Protein AF-A0A822CF73-F1 (afdb_monomer)

Solvent-accessible surface area (backbone atoms only — not comparable to full-atom values): 18623 Å² total; per-residue (Å²): 136,88,88,87,83,83,81,80,48,98,90,43,90,83,62,73,79,89,65,87,84,86,81,85,84,81,76,94,75,85,82,79,65,64,69,58,53,54,51,48,51,51,53,52,49,53,49,51,48,53,51,52,61,73,63,59,74,59,55,65,68,58,54,52,50,51,54,50,50,52,51,49,52,52,50,54,53,52,53,67,70,40,92,85,64,50,72,73,58,44,52,52,51,32,50,51,38,32,51,50,44,57,50,49,59,66,70,63,41,82,88,49,47,78,64,37,53,92,48,41,69,61,52,50,50,49,51,50,53,30,30,63,63,18,36,53,68,40,49,66,37,40,60,53,51,55,54,45,39,73,76,42,66,90,49,38,80,75,48,53,82,45,53,45,57,73,55,42,84,52,69,66,56,46,46,51,50,53,45,51,56,48,60,44,65,81,40,76,87,46,51,89,49,48,55,64,58,59,69,52,56,53,55,52,66,55,65,69,38,72,92,39,59,92,46,50,66,61,42,52,52,46,51,49,54,36,54,50,48,53,51,54,52,48,57,51,58,78,65,55,85,68,64,96,88,66,80,59,64,67,58,56,50,52,51,52,55,43,50,52,51,53,50,52,48,50,54,48,54,61,78,51,98,61,64,67,68,61,50,50,50,50,51,52,52,52,52,52,51,54,52,46,53,53,52,46,52,54,52,36,68,74,61,84,51,74,91,68,77,85,85,125

Foldseek 3Di:
DDDDDDDDDPPDRPDDDPDDDDDDDDDPDDDDDPVVVVVVVVVVVVVVVVVVLVPLDQDPVVVVVLVVLVVVLVVLLVQLVDPPDDPVRNLVSLVVLQVVLVVLV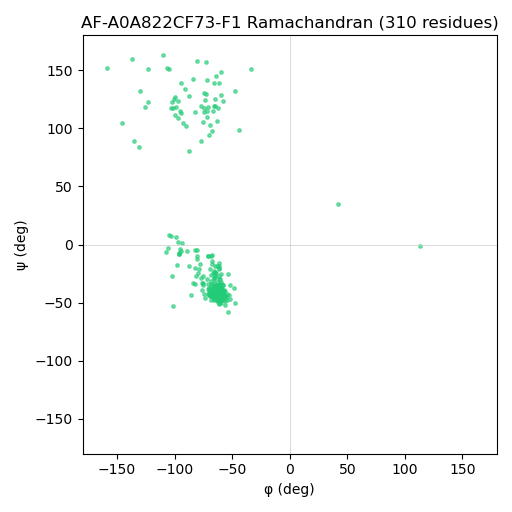VVDDPVCCSSCVVVVVSSLVSLCSSLVPRQLPDLCNLVVLLVCCVVPVVCVVSSLVNNALVSHPDLVVSLVSLLSLLVCLVPPSCLVPSLSNLLRDPLLVSVVDPVCVVCLVVSLVSLVSSVVSLVVVLVVLVPDPDDPPDDSQVVLVSSVSVVVSSLVSLVSVLVDDDDPVSNVVSVVVNVVVVVQVVVQVVVCVVPVDDRDHRDD

Sequence (312 aa):
QSIQASCQNVLNPVHQCTRPAYIVVRYKSKQQCQNSNQRLEVVLNEHKQLLTDACRSCDIDICRSIDLLMQIVQYLTRQLSSTFLNENQALKIIEIGTQLFYSLLLVYNDKYNEYMQPLSEQLNSLYDTLGEIFVKSDPRQPQIILEYIVFNRANISRLIPYFNPNSLIASEKFIDIYKKLSKMFTFVEYKPYLLQMFRKFNVNQWFENPSNSNRRVTFIDALFNHFRSLIENYALAAKRNNPPGYDELPLIEQTNQLYDVSIGHMIQILNYSYPSQIGFLFRYIIESIQIMRKKQKIIQQQQHKTILPLEF

Mean predicted aligned error: 12.92 Å

Secondary structure (DSSP, 8-state):
-PPP-----TT-TTPPP-S--------S-PPP-HHHHHHHHHHHHHHHHHHHHHT-PPPHHHHHHHHHHHHHHHHHHHHHT-TT--HHHHHHHHHHHHHHHHHHHHH--HHHHHHHGGGHHHHHHHHHHHIIIIITT-TTHHHHHHHHHHH-GGGHHHHGGG--GGG-S-HHHHHHHHHHHHHHTTSGGGHHHHHHHHTT--HHHHHH-GGGGGGHHHHHHHHHHHHHHHHHHHHHHHT--PPTT---HHHHHHHHHHHHHHHHHHHHHHTS---HHHHHHHHHHHHHHHHHHHHHHHHHHHHT-S------

Structure (mmCIF, N/CA/C/O backbone):
data_AF-A0A822CF73-F1
#
_entry.id   AF-A0A822CF73-F1
#
loop_
_atom_site.group_PDB
_atom_site.id
_atom_site.type_symbol
_atom_site.label_atom_id
_atom_site.label_alt_id
_atom_site.label_comp_id
_atom_site.label_asym_id
_atom_site.label_entity_id
_atom_site.label_seq_id
_atom_site.pdbx_PDB_ins_code
_atom_site.Cartn_x
_atom_site.Cartn_y
_atom_site.Cartn_z
_atom_site.occupancy
_atom_site.B_iso_or_equiv
_atom_site.auth_seq_id
_atom_site.auth_comp_id
_atom_site.auth_asym_id
_atom_site.auth_atom_id
_atom_site.pdbx_PDB_model_num
ATOM 1 N N . GLN A 1 1 ? 52.335 -33.272 10.676 1.00 54.19 1 GLN A N 1
ATOM 2 C CA . GLN A 1 1 ? 53.166 -34.397 11.153 1.00 54.19 1 GLN A CA 1
ATOM 3 C C . GLN A 1 1 ? 54.614 -33.943 11.102 1.00 54.19 1 GLN A C 1
ATOM 5 O O . GLN A 1 1 ? 55.064 -33.561 10.031 1.00 54.19 1 GLN A O 1
ATOM 10 N N . SER A 1 2 ? 55.302 -33.886 12.240 1.00 54.72 2 SER A N 1
ATOM 11 C CA . SER A 1 2 ? 56.740 -33.607 12.303 1.00 54.72 2 SER A CA 1
ATOM 12 C C . SER A 1 2 ? 57.506 -34.930 12.248 1.00 54.72 2 SER A C 1
ATOM 14 O O . SER A 1 2 ? 57.136 -35.884 12.929 1.00 54.72 2 SER A O 1
ATOM 16 N N . ILE A 1 3 ? 58.546 -35.010 11.417 1.00 62.03 3 ILE A N 1
ATOM 17 C CA . ILE A 1 3 ? 59.443 -36.171 11.356 1.00 62.03 3 ILE A CA 1
ATOM 18 C C . ILE A 1 3 ? 60.723 -35.778 12.090 1.00 62.03 3 ILE A C 1
ATOM 20 O O . ILE A 1 3 ? 61.402 -34.838 11.682 1.00 62.03 3 ILE A O 1
ATOM 24 N N . GLN A 1 4 ? 61.034 -36.478 13.180 1.00 68.56 4 GLN A N 1
ATOM 25 C CA . GLN A 1 4 ? 62.302 -36.339 13.895 1.00 68.56 4 GLN A CA 1
ATOM 26 C C . GLN A 1 4 ? 63.218 -37.499 13.500 1.00 68.56 4 GLN A C 1
ATOM 28 O O . GLN A 1 4 ? 62.831 -38.659 13.618 1.00 68.56 4 GLN A O 1
ATOM 33 N N . ALA A 1 5 ? 64.421 -37.187 13.021 1.00 69.00 5 ALA A N 1
ATOM 34 C CA . ALA A 1 5 ? 65.451 -38.167 12.691 1.00 69.00 5 ALA A CA 1
ATOM 35 C C . ALA A 1 5 ? 66.723 -37.839 13.484 1.00 69.00 5 ALA A C 1
ATOM 37 O O . ALA A 1 5 ? 67.233 -36.722 13.398 1.00 69.00 5 ALA A O 1
ATOM 38 N N . SER A 1 6 ? 67.214 -38.794 14.275 1.00 70.69 6 SER A N 1
ATOM 39 C CA . SER A 1 6 ? 68.432 -38.651 15.076 1.00 70.69 6 SER A CA 1
ATOM 40 C C . SER A 1 6 ? 69.650 -39.199 14.326 1.00 70.69 6 SER A C 1
ATOM 42 O O . SER A 1 6 ? 69.590 -40.239 13.675 1.00 70.69 6 SER A O 1
ATOM 44 N N . CYS A 1 7 ? 70.776 -38.487 14.408 1.00 74.06 7 CYS A N 1
ATOM 45 C CA . CYS A 1 7 ? 72.054 -38.952 13.871 1.00 74.06 7 CYS A CA 1
ATOM 46 C C . CYS A 1 7 ? 72.617 -40.041 14.797 1.00 74.06 7 CYS A C 1
ATOM 48 O O . CYS A 1 7 ? 72.885 -39.762 15.963 1.00 74.06 7 CYS A O 1
ATOM 50 N N . GLN A 1 8 ? 72.786 -41.269 14.301 1.00 71.31 8 GLN A N 1
ATOM 51 C CA . GLN A 1 8 ? 73.372 -42.378 15.063 1.00 71.31 8 GLN A CA 1
ATOM 52 C C . GLN A 1 8 ? 74.478 -43.053 14.247 1.00 71.31 8 GLN A C 1
ATOM 54 O O . GLN A 1 8 ? 74.282 -43.371 13.075 1.00 71.31 8 GLN A O 1
ATOM 59 N N . ASN A 1 9 ? 75.638 -43.281 14.869 1.00 70.88 9 ASN A N 1
ATOM 60 C CA . ASN A 1 9 ? 76.737 -44.056 14.297 1.00 70.88 9 ASN A CA 1
ATOM 61 C C . ASN A 1 9 ? 77.125 -45.165 15.282 1.00 70.88 9 ASN A C 1
ATOM 63 O O . ASN A 1 9 ? 77.527 -44.889 16.409 1.00 70.88 9 ASN A O 1
ATOM 67 N N . VAL A 1 10 ? 76.993 -46.419 14.849 1.00 66.62 10 VAL A N 1
ATOM 68 C CA . VAL A 1 10 ? 77.158 -47.609 15.700 1.00 66.62 10 VAL A CA 1
ATOM 69 C C . VAL A 1 10 ? 78.606 -47.790 16.179 1.00 66.62 10 VAL A C 1
ATOM 71 O O . VAL A 1 10 ? 78.834 -48.394 17.220 1.00 66.62 10 VAL A O 1
ATOM 74 N N . LEU A 1 11 ? 79.588 -47.244 15.455 1.00 65.25 11 LEU A N 1
ATOM 75 C CA . LEU A 1 11 ? 81.013 -47.433 15.752 1.00 65.25 11 LEU A CA 1
ATOM 76 C C . LEU A 1 11 ? 81.636 -46.280 16.551 1.00 65.25 11 LEU A C 1
ATOM 78 O O . LEU A 1 11 ? 82.704 -46.455 17.131 1.00 65.25 11 LEU A O 1
ATOM 82 N N . ASN A 1 12 ? 81.000 -45.106 16.590 1.00 66.06 12 ASN A N 1
ATOM 83 C CA . ASN A 1 12 ? 81.502 -43.967 17.355 1.00 66.06 12 ASN A CA 1
ATOM 84 C C . ASN A 1 12 ? 80.338 -43.139 17.934 1.00 66.06 12 ASN A C 1
ATOM 86 O O . ASN A 1 12 ? 79.708 -42.374 17.196 1.00 66.06 12 ASN A O 1
ATOM 90 N N . PRO A 1 13 ? 80.059 -43.255 19.246 1.00 66.12 13 PRO A N 1
ATOM 91 C CA . PRO A 1 13 ? 78.891 -42.641 19.874 1.00 66.12 13 PRO A CA 1
ATOM 92 C C . PRO A 1 13 ? 78.969 -41.109 19.990 1.00 66.12 13 PRO A C 1
ATOM 94 O O . PRO A 1 13 ? 77.963 -40.481 20.304 1.00 66.12 13 PRO A O 1
ATOM 97 N N . VAL A 1 14 ? 80.124 -40.489 19.711 1.00 70.44 14 VAL A N 1
ATOM 98 C CA . VAL A 1 14 ? 80.310 -39.021 19.752 1.00 70.44 14 VAL A CA 1
ATOM 99 C C . VAL A 1 14 ? 80.212 -38.391 18.351 1.00 70.44 14 VAL A C 1
ATOM 101 O O . VAL A 1 14 ? 80.458 -37.202 18.163 1.00 70.44 14 VAL A O 1
ATOM 104 N N . HIS A 1 15 ? 79.856 -39.176 17.331 1.00 76.31 15 HIS A N 1
ATOM 105 C CA . HIS A 1 15 ? 79.787 -38.687 15.959 1.00 76.31 15 HIS A CA 1
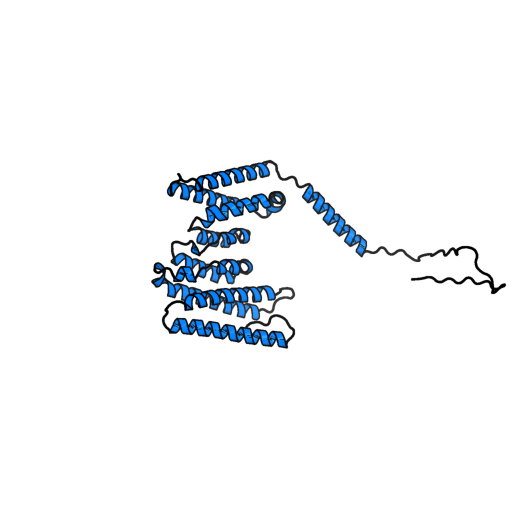ATOM 106 C C . HIS A 1 15 ? 78.689 -37.626 15.779 1.00 76.31 15 HIS A C 1
ATOM 108 O O . HIS A 1 15 ? 77.497 -37.907 15.909 1.00 76.31 15 HIS A O 1
ATOM 114 N N . GLN A 1 16 ? 79.088 -36.421 15.373 1.00 75.00 16 GLN A N 1
ATOM 115 C CA . GLN A 1 16 ? 78.176 -35.353 14.971 1.00 75.00 16 GLN A CA 1
ATOM 116 C C . GLN A 1 16 ? 78.028 -35.342 13.445 1.00 75.00 16 GLN A C 1
ATOM 118 O O . GLN A 1 16 ? 79.011 -35.243 12.713 1.00 75.00 16 GLN A O 1
ATOM 123 N N . CYS A 1 17 ? 76.795 -35.453 12.947 1.00 76.88 17 CYS A N 1
ATOM 124 C CA . CYS A 1 17 ? 76.516 -35.349 11.515 1.00 76.88 17 CYS A CA 1
ATOM 125 C C . CYS A 1 17 ? 76.845 -33.933 11.012 1.00 76.88 17 CYS A C 1
ATOM 127 O O . CYS A 1 17 ? 76.236 -32.961 11.445 1.00 76.88 17 CYS A O 1
ATOM 129 N N . THR A 1 18 ? 77.784 -33.817 10.074 1.00 76.06 18 THR A N 1
ATOM 130 C CA . THR A 1 18 ? 78.279 -32.528 9.550 1.00 76.06 18 THR A CA 1
ATOM 131 C C . THR A 1 18 ? 77.570 -32.053 8.279 1.00 76.06 18 THR A C 1
ATOM 133 O O . THR A 1 18 ? 77.817 -30.943 7.814 1.00 76.06 18 THR A O 1
ATOM 136 N N . ARG A 1 19 ? 76.682 -32.869 7.696 1.00 74.44 19 ARG A N 1
ATOM 137 C CA . ARG A 1 19 ? 75.915 -32.545 6.482 1.00 74.44 19 ARG A CA 1
ATOM 138 C C . ARG A 1 19 ? 74.407 -32.663 6.732 1.00 74.44 19 ARG A C 1
ATOM 140 O O . ARG A 1 19 ? 74.006 -33.482 7.560 1.00 74.44 19 ARG A O 1
ATOM 147 N N . PRO A 1 20 ? 73.570 -31.886 6.020 1.00 70.25 20 PRO A N 1
ATOM 148 C CA . PRO A 1 20 ? 72.120 -31.984 6.140 1.00 70.25 20 PRO A CA 1
ATOM 149 C C . PRO A 1 20 ? 71.625 -33.376 5.729 1.00 70.25 20 PRO A C 1
ATOM 151 O O . PRO A 1 20 ? 72.106 -33.963 4.758 1.00 70.25 20 PRO A O 1
ATOM 154 N N . ALA A 1 21 ? 70.658 -33.903 6.480 1.00 74.25 21 ALA A N 1
ATOM 155 C CA . ALA A 1 21 ? 70.040 -35.186 6.181 1.00 74.25 21 ALA A CA 1
ATOM 156 C C . ALA A 1 21 ? 69.084 -35.056 4.986 1.00 74.25 21 ALA A C 1
ATOM 158 O O . ALA A 1 21 ? 68.207 -34.193 4.971 1.00 74.25 21 ALA A O 1
ATOM 159 N N . TYR A 1 22 ? 69.221 -35.948 4.005 1.00 74.00 22 TYR A N 1
ATOM 160 C CA . TYR A 1 22 ? 68.287 -36.050 2.886 1.00 74.00 22 TYR A CA 1
ATOM 161 C C . TYR A 1 22 ? 67.216 -37.088 3.217 1.00 74.00 22 TYR A C 1
ATOM 163 O O . TYR A 1 22 ? 67.468 -38.291 3.177 1.00 74.00 22 TYR A O 1
ATOM 171 N N . ILE A 1 23 ? 66.012 -36.623 3.553 1.00 75.12 23 ILE A N 1
ATOM 172 C CA . ILE A 1 23 ? 64.857 -37.489 3.811 1.00 75.12 23 ILE A CA 1
ATOM 173 C C . ILE A 1 23 ? 63.985 -37.506 2.556 1.00 75.12 23 ILE A C 1
ATOM 175 O O . ILE A 1 23 ? 63.360 -36.507 2.207 1.00 75.12 23 ILE A O 1
ATOM 179 N N . VAL A 1 24 ? 63.924 -38.650 1.873 1.00 74.06 24 VAL A N 1
ATOM 180 C CA . VAL A 1 24 ? 63.052 -38.828 0.703 1.00 74.06 24 VAL A CA 1
ATOM 181 C C . VAL A 1 24 ? 61.695 -39.340 1.171 1.00 74.06 24 VAL A C 1
ATOM 183 O O . VAL A 1 24 ? 61.527 -40.522 1.469 1.00 74.06 24 VAL A O 1
ATOM 186 N N . VAL A 1 25 ? 60.707 -38.450 1.229 1.00 71.94 25 VAL A N 1
ATOM 187 C CA . VAL A 1 25 ? 59.329 -38.8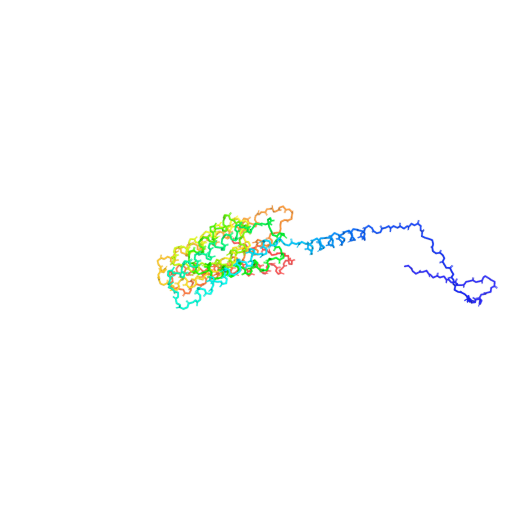16 1.573 1.00 71.94 25 VAL A CA 1
ATOM 188 C C . VAL A 1 25 ? 58.628 -39.361 0.327 1.00 71.94 25 VAL A C 1
ATOM 190 O O . VAL A 1 25 ? 58.393 -38.633 -0.634 1.00 71.94 25 VAL A O 1
ATOM 193 N N . ARG A 1 26 ? 58.274 -40.651 0.341 1.00 73.50 26 ARG A N 1
ATOM 194 C CA . ARG A 1 26 ? 57.439 -41.282 -0.693 1.00 73.50 26 ARG A CA 1
ATOM 195 C C . ARG A 1 26 ? 56.000 -41.354 -0.191 1.00 73.50 26 ARG A C 1
ATOM 197 O O . ARG A 1 26 ? 55.732 -42.001 0.819 1.00 73.50 26 ARG A O 1
ATOM 204 N N . TYR A 1 27 ? 55.075 -40.691 -0.875 1.00 69.00 27 TYR A N 1
ATOM 205 C CA . TYR A 1 27 ? 53.649 -40.779 -0.559 1.00 69.00 27 TYR A CA 1
ATOM 206 C C . TYR A 1 27 ? 53.030 -42.012 -1.235 1.00 69.00 27 TYR A C 1
ATOM 208 O O . TYR A 1 27 ? 53.400 -42.358 -2.354 1.00 69.00 27 TYR A O 1
ATOM 216 N N . LYS A 1 28 ? 52.093 -42.689 -0.555 1.00 70.19 28 LYS A N 1
ATOM 217 C CA . LYS A 1 28 ? 51.406 -43.881 -1.095 1.00 70.19 28 LYS A CA 1
ATOM 218 C C . LYS A 1 28 ? 50.344 -43.536 -2.142 1.00 70.19 28 LYS A C 1
ATOM 220 O O . LYS A 1 28 ? 50.156 -44.294 -3.085 1.00 70.19 28 LYS A O 1
ATOM 225 N N . SER A 1 29 ? 49.653 -42.412 -1.985 1.00 65.75 29 SER A N 1
ATOM 226 C CA . SER A 1 29 ? 48.675 -41.913 -2.951 1.00 65.75 29 SER A CA 1
ATOM 227 C C . SER A 1 29 ? 48.460 -40.413 -2.754 1.00 65.75 29 SER A C 1
ATOM 229 O O . SER A 1 29 ? 48.653 -39.875 -1.664 1.00 65.75 29 SER A O 1
ATOM 231 N N . LYS A 1 30 ? 48.089 -39.728 -3.836 1.00 65.94 30 LYS A N 1
ATOM 232 C CA . LYS A 1 30 ? 47.635 -38.338 -3.822 1.00 65.94 30 LYS A CA 1
ATOM 233 C C . LYS A 1 30 ? 46.116 -38.376 -3.933 1.00 65.94 30 LYS A C 1
ATOM 235 O O . LYS A 1 30 ? 45.603 -38.865 -4.933 1.00 65.94 30 LYS A O 1
ATOM 240 N N . GLN A 1 31 ? 45.403 -37.884 -2.926 1.00 63.25 31 GLN A N 1
ATOM 241 C CA . GLN A 1 31 ? 43.948 -37.779 -2.987 1.00 63.25 31 GLN A CA 1
ATOM 242 C C . GLN A 1 31 ? 43.579 -36.325 -3.282 1.00 63.25 31 GLN A C 1
ATOM 244 O O . GLN A 1 31 ? 44.021 -35.408 -2.592 1.00 63.25 31 GLN A O 1
ATOM 249 N N . GLN A 1 32 ? 42.836 -36.102 -4.363 1.00 59.88 32 GLN A N 1
ATOM 250 C CA . GLN A 1 32 ? 42.393 -34.769 -4.756 1.00 59.88 32 GLN A CA 1
ATOM 251 C C . GLN A 1 32 ? 41.272 -34.321 -3.809 1.00 59.88 32 GLN A C 1
ATOM 253 O O . GLN A 1 32 ? 40.275 -35.026 -3.659 1.00 59.88 32 GLN A O 1
ATOM 258 N N . CYS A 1 33 ? 41.428 -33.166 -3.156 1.00 58.19 33 CYS A N 1
ATOM 259 C CA . CYS A 1 33 ? 40.367 -32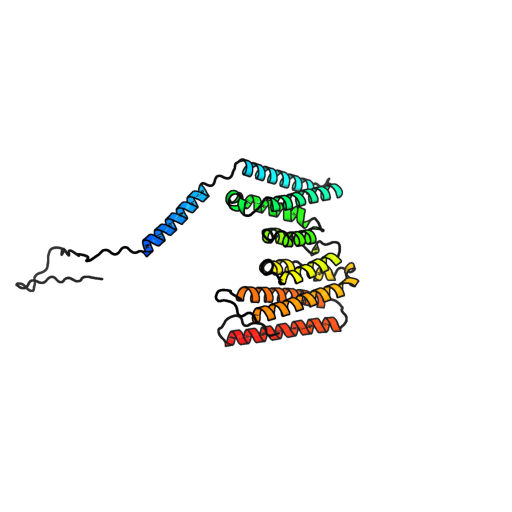.579 -2.338 1.00 58.19 33 CYS A CA 1
ATOM 260 C C . CYS A 1 33 ? 39.166 -32.237 -3.233 1.00 58.19 33 CYS A C 1
ATOM 262 O O . CYS A 1 33 ? 39.196 -31.262 -3.979 1.00 58.19 33 CYS A O 1
ATOM 264 N N . GLN A 1 34 ? 38.090 -33.019 -3.156 1.00 62.12 34 GLN A N 1
ATOM 265 C CA . GLN A 1 34 ? 36.878 -32.770 -3.948 1.00 62.12 34 GLN A CA 1
ATOM 266 C C . GLN A 1 34 ? 36.250 -31.401 -3.617 1.00 62.12 34 GLN A C 1
ATOM 268 O O . GLN A 1 34 ? 35.806 -30.689 -4.516 1.00 62.12 34 GLN A O 1
ATOM 273 N N . ASN A 1 35 ? 36.339 -30.968 -2.354 1.00 62.38 35 ASN A N 1
ATOM 274 C CA . ASN A 1 35 ? 35.797 -29.686 -1.890 1.00 62.38 35 ASN A CA 1
ATOM 275 C C . ASN A 1 35 ? 36.499 -28.458 -2.496 1.00 62.38 35 ASN A C 1
ATOM 277 O O . ASN A 1 35 ? 35.871 -27.412 -2.639 1.00 62.38 35 ASN A O 1
ATOM 281 N N . SER A 1 36 ? 37.789 -28.546 -2.851 1.00 63.25 36 SER A N 1
ATOM 282 C CA . SER A 1 36 ? 38.486 -27.419 -3.490 1.00 63.25 36 SER A CA 1
ATOM 283 C C . SER A 1 36 ? 38.081 -27.251 -4.951 1.00 63.25 36 SER A C 1
ATOM 285 O O . SER A 1 36 ? 37.987 -26.120 -5.409 1.00 63.25 36 SER A O 1
ATOM 287 N N . ASN A 1 37 ? 37.779 -28.346 -5.658 1.00 68.44 37 ASN A N 1
ATOM 288 C CA . ASN A 1 37 ? 37.304 -28.279 -7.041 1.00 68.44 37 ASN A CA 1
ATOM 289 C C . ASN A 1 37 ? 35.881 -27.717 -7.115 1.00 68.44 37 ASN A C 1
ATOM 291 O O . ASN A 1 37 ? 35.627 -26.847 -7.935 1.00 68.44 37 ASN A O 1
ATOM 295 N N . GLN A 1 38 ? 34.985 -28.140 -6.217 1.00 75.81 38 GLN A N 1
ATOM 296 C CA . GLN A 1 38 ? 33.625 -27.592 -6.153 1.00 75.81 38 GLN A CA 1
ATOM 297 C C . GLN A 1 38 ? 33.630 -26.093 -5.838 1.00 75.81 38 GLN A C 1
ATOM 299 O O . GLN A 1 38 ? 32.931 -25.320 -6.482 1.00 75.81 38 GLN A O 1
ATOM 304 N N . ARG A 1 39 ? 34.467 -25.651 -4.888 1.00 77.38 39 ARG A N 1
ATOM 305 C CA . ARG A 1 39 ? 34.638 -24.216 -4.607 1.00 77.38 39 ARG A CA 1
ATOM 306 C C . ARG A 1 39 ? 35.203 -23.460 -5.805 1.00 77.38 39 ARG A C 1
ATOM 308 O O . ARG A 1 39 ? 34.760 -22.353 -6.075 1.00 77.38 39 ARG A O 1
ATOM 315 N N . LEU A 1 40 ? 36.155 -24.052 -6.524 1.00 81.56 40 LEU A N 1
ATOM 316 C CA . LEU A 1 40 ? 36.720 -23.453 -7.729 1.00 81.56 40 LEU A CA 1
ATOM 317 C C . LEU A 1 40 ? 35.675 -23.345 -8.851 1.00 81.56 40 LEU A C 1
ATOM 319 O O . LEU A 1 40 ? 35.623 -22.321 -9.519 1.00 81.56 40 LEU A O 1
ATOM 323 N N . GLU A 1 41 ? 34.815 -24.348 -9.033 1.00 84.25 41 GLU A N 1
ATOM 324 C CA . GLU A 1 41 ? 33.703 -24.300 -9.992 1.00 84.25 41 GLU A CA 1
ATOM 325 C C . GLU A 1 41 ? 32.669 -23.231 -9.633 1.00 84.25 41 GLU A C 1
ATOM 327 O O . GLU A 1 41 ? 32.239 -22.493 -10.516 1.00 84.25 41 GLU A O 1
ATOM 332 N N . VAL A 1 42 ? 32.312 -23.096 -8.351 1.00 85.75 42 VAL A N 1
ATOM 333 C CA . VAL A 1 42 ? 31.426 -22.020 -7.878 1.00 85.75 42 VAL A CA 1
ATOM 334 C C . VAL A 1 42 ? 32.038 -20.655 -8.183 1.00 85.75 42 VAL A C 1
ATOM 336 O O . VAL A 1 42 ? 31.395 -19.841 -8.835 1.00 85.75 42 VAL A O 1
ATOM 339 N N . VAL A 1 43 ? 33.307 -20.439 -7.824 1.00 85.19 43 VAL A N 1
ATOM 340 C CA . VAL A 1 43 ? 34.009 -19.172 -8.087 1.00 85.19 43 VAL A CA 1
ATOM 341 C C . VAL A 1 43 ? 34.134 -18.890 -9.588 1.00 85.19 43 VAL A C 1
ATOM 343 O O . VAL A 1 43 ? 33.971 -17.752 -10.020 1.00 85.19 43 VAL A O 1
ATOM 346 N N . LEU A 1 44 ? 34.396 -19.907 -10.413 1.00 87.38 44 LEU A N 1
ATOM 347 C CA . LEU A 1 44 ? 34.445 -19.750 -11.869 1.00 87.38 44 LEU A CA 1
ATOM 348 C C . LEU A 1 44 ? 33.074 -19.404 -12.456 1.00 87.38 44 LEU A C 1
ATOM 350 O O . LEU A 1 44 ? 33.004 -18.613 -13.396 1.00 87.38 44 LEU A O 1
ATOM 354 N N . ASN A 1 45 ? 31.995 -19.974 -11.921 1.00 86.25 45 ASN A N 1
ATOM 355 C CA . ASN A 1 45 ? 30.636 -19.658 -12.349 1.00 86.25 45 ASN A CA 1
ATOM 356 C C . ASN A 1 45 ? 30.224 -18.246 -11.917 1.00 86.25 45 ASN A C 1
ATOM 358 O O . ASN A 1 45 ? 29.712 -17.501 -12.748 1.00 86.25 45 ASN A O 1
ATOM 362 N N . GLU A 1 46 ? 30.524 -17.845 -10.681 1.00 86.75 46 GLU A N 1
ATOM 363 C CA . GLU A 1 46 ? 30.323 -16.474 -10.194 1.00 86.75 46 GLU A CA 1
ATOM 364 C C . GLU A 1 46 ? 31.114 -15.470 -11.042 1.00 86.75 46 GLU A C 1
ATOM 366 O O . GLU A 1 46 ? 30.573 -14.462 -11.485 1.00 86.75 46 GLU A O 1
ATOM 371 N N . HIS A 1 47 ? 32.379 -15.765 -11.357 1.00 84.56 47 HIS A N 1
ATOM 372 C CA . HIS A 1 47 ? 33.201 -14.893 -12.194 1.00 84.56 47 HIS A CA 1
ATOM 373 C C . HIS A 1 47 ? 32.670 -14.785 -13.632 1.00 84.56 47 HIS A C 1
ATOM 375 O O . HIS A 1 47 ? 32.643 -13.695 -14.201 1.00 84.56 47 HIS A O 1
ATOM 381 N N . LYS A 1 48 ? 32.198 -15.893 -14.219 1.00 82.88 48 LYS A N 1
ATOM 382 C CA . LYS A 1 48 ? 31.535 -15.879 -15.533 1.00 82.88 48 LYS A CA 1
ATOM 383 C C . LYS A 1 48 ? 30.242 -15.067 -15.513 1.00 82.88 48 LYS A C 1
ATOM 385 O O . LYS A 1 48 ? 29.988 -14.345 -16.473 1.00 82.88 48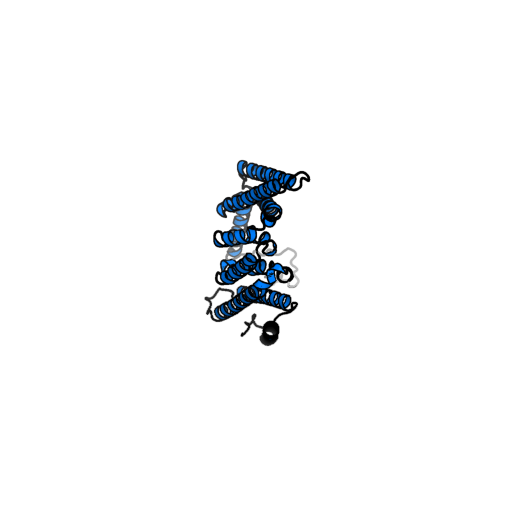 LYS A O 1
ATOM 390 N N . GLN A 1 49 ? 29.444 -15.167 -14.450 1.00 79.06 49 GLN A N 1
ATOM 391 C CA . GLN A 1 49 ? 28.240 -14.351 -14.283 1.00 79.06 49 GLN A CA 1
ATOM 392 C C . GLN A 1 49 ? 28.593 -12.868 -14.178 1.00 79.06 49 GLN A C 1
ATOM 394 O O . GLN A 1 49 ? 28.070 -12.083 -14.956 1.00 79.06 49 GLN A O 1
ATOM 399 N N . LEU A 1 50 ? 29.567 -12.502 -13.342 1.00 78.06 50 LEU A N 1
ATOM 400 C CA . LEU A 1 50 ? 30.031 -11.118 -13.212 1.00 78.06 50 LEU A CA 1
ATOM 401 C C . LEU A 1 50 ? 30.535 -10.534 -14.537 1.00 78.06 50 LEU A C 1
ATOM 403 O O . LEU A 1 50 ? 30.232 -9.389 -14.854 1.00 78.06 50 LEU A O 1
ATOM 407 N N . LEU A 1 51 ? 31.282 -11.309 -15.330 1.00 77.31 51 LEU A N 1
ATOM 408 C CA . LEU A 1 51 ? 31.716 -10.881 -16.664 1.00 77.31 51 LEU A CA 1
ATOM 409 C C . LEU A 1 51 ? 30.538 -10.746 -17.634 1.00 77.31 51 LEU A C 1
ATOM 411 O O . LEU A 1 51 ? 30.497 -9.800 -18.413 1.00 77.31 51 LEU A O 1
ATOM 415 N N . THR A 1 52 ? 29.572 -11.665 -17.577 1.00 72.88 52 THR A N 1
ATOM 416 C CA . THR A 1 52 ? 28.359 -11.595 -18.403 1.00 72.88 52 THR A CA 1
ATOM 417 C C . THR A 1 52 ? 27.553 -10.346 -18.060 1.00 72.88 52 THR A C 1
ATOM 419 O O . THR A 1 52 ? 27.164 -9.618 -18.967 1.00 72.88 52 THR A O 1
ATOM 422 N N . ASP A 1 53 ? 27.374 -10.054 -16.773 1.00 69.00 53 ASP A N 1
ATOM 423 C CA . ASP A 1 53 ? 26.667 -8.871 -16.287 1.00 69.00 53 ASP A CA 1
ATOM 424 C C . ASP A 1 53 ? 27.418 -7.578 -16.624 1.00 69.00 53 ASP A C 1
ATOM 426 O O . ASP A 1 53 ? 26.806 -6.616 -17.079 1.00 69.00 53 ASP A O 1
ATOM 430 N N . ALA A 1 54 ? 28.748 -7.560 -16.495 1.00 66.25 54 ALA A N 1
ATOM 431 C CA . ALA A 1 54 ? 29.575 -6.416 -16.882 1.00 66.25 54 ALA A CA 1
ATOM 432 C C . ALA A 1 54 ? 29.562 -6.155 -18.399 1.00 66.25 54 ALA A C 1
ATOM 434 O O . ALA A 1 54 ? 29.731 -5.017 -18.836 1.00 66.25 54 ALA A O 1
ATOM 435 N N . CYS A 1 55 ? 29.360 -7.199 -19.207 1.00 65.94 55 CYS A N 1
ATOM 436 C CA . CYS A 1 55 ? 29.258 -7.106 -20.661 1.00 65.94 55 CYS A CA 1
ATOM 437 C C . CYS A 1 55 ? 27.813 -6.980 -21.170 1.00 65.94 55 CYS A C 1
ATOM 439 O O . CYS A 1 55 ? 27.622 -6.903 -22.387 1.00 65.94 55 CYS A O 1
ATOM 441 N N . ARG A 1 56 ? 26.793 -6.939 -20.295 1.00 66.19 56 ARG A N 1
ATOM 442 C CA . ARG A 1 56 ? 25.408 -6.663 -20.705 1.00 66.19 56 ARG A CA 1
ATOM 443 C C . ARG A 1 56 ? 25.314 -5.220 -21.198 1.00 66.19 56 ARG A C 1
ATOM 445 O O . ARG A 1 56 ? 25.178 -4.279 -20.423 1.00 66.19 56 ARG A O 1
ATOM 452 N N . SER A 1 57 ? 25.372 -5.043 -22.513 1.00 63.78 57 SER A N 1
ATOM 453 C CA . SER A 1 57 ? 25.046 -3.772 -23.149 1.00 63.78 57 SER A CA 1
ATOM 454 C C . SER A 1 57 ? 23.542 -3.538 -23.045 1.00 63.78 57 SER A C 1
ATOM 456 O O . SER A 1 57 ? 22.759 -4.328 -23.580 1.00 63.78 57 SER A O 1
ATOM 458 N N . CYS A 1 58 ? 23.134 -2.462 -22.372 1.00 67.38 58 CYS A N 1
ATOM 459 C CA . CYS A 1 58 ? 21.758 -1.994 -22.473 1.00 67.38 58 CYS A CA 1
ATOM 460 C C . CYS A 1 58 ? 21.511 -1.508 -23.909 1.00 67.38 58 CYS A C 1
ATOM 462 O O . CYS A 1 58 ? 22.390 -0.890 -24.516 1.00 67.38 58 CYS A O 1
ATOM 464 N N . ASP A 1 59 ? 20.343 -1.824 -24.463 1.00 77.56 59 ASP A N 1
ATOM 465 C CA . ASP A 1 59 ? 19.971 -1.376 -25.802 1.00 77.56 59 ASP A CA 1
ATOM 466 C C . ASP A 1 59 ? 19.966 0.163 -25.843 1.00 77.56 59 ASP A C 1
ATOM 468 O O . ASP A 1 59 ? 19.359 0.824 -24.996 1.00 77.56 59 ASP A O 1
ATOM 472 N N . ILE A 1 60 ? 20.659 0.747 -26.822 1.00 80.44 60 ILE A N 1
ATOM 473 C CA . ILE A 1 60 ? 20.797 2.202 -26.960 1.00 80.44 60 ILE A CA 1
ATOM 474 C C . ILE A 1 60 ? 19.422 2.865 -27.089 1.00 80.44 60 ILE A C 1
ATOM 476 O O . ILE A 1 60 ? 19.219 3.964 -26.567 1.00 80.44 60 ILE A O 1
ATOM 480 N N . ASP A 1 61 ? 18.468 2.205 -27.744 1.00 82.44 61 ASP A N 1
ATOM 481 C CA . ASP A 1 61 ? 17.126 2.756 -27.922 1.00 82.44 61 ASP A CA 1
ATOM 482 C C . ASP A 1 61 ? 16.331 2.761 -26.609 1.00 82.44 61 ASP A C 1
ATOM 484 O O . ASP A 1 61 ? 15.547 3.682 -26.355 1.00 82.44 61 ASP A O 1
ATOM 488 N N . ILE A 1 62 ? 16.602 1.807 -25.714 1.00 81.31 62 ILE A N 1
ATOM 489 C CA . ILE A 1 62 ? 16.052 1.789 -24.355 1.00 81.31 62 ILE A CA 1
ATOM 490 C C . ILE A 1 62 ? 16.636 2.938 -23.526 1.00 81.31 62 ILE A C 1
ATOM 492 O O . ILE A 1 62 ? 15.874 3.688 -22.912 1.00 81.31 62 ILE A O 1
ATOM 496 N N . CYS A 1 63 ? 17.960 3.126 -23.554 1.00 83.75 63 CYS A N 1
ATOM 497 C CA . CYS A 1 63 ? 18.622 4.234 -22.859 1.00 83.75 63 CYS A CA 1
ATOM 498 C C . CYS A 1 63 ? 18.054 5.588 -23.305 1.00 83.75 63 CYS A C 1
ATOM 500 O O . CYS A 1 63 ? 17.629 6.392 -22.477 1.00 83.75 63 CYS A O 1
ATOM 502 N N . ARG A 1 64 ? 17.950 5.807 -24.624 1.00 87.19 64 ARG A N 1
ATOM 503 C CA . ARG A 1 64 ? 17.359 7.029 -25.195 1.00 87.19 64 ARG A CA 1
ATOM 504 C C . ARG A 1 64 ? 15.915 7.233 -24.752 1.00 87.19 64 ARG A C 1
ATOM 506 O O . ARG A 1 64 ? 15.520 8.358 -24.461 1.00 87.19 64 ARG A O 1
ATOM 513 N N . SER A 1 65 ? 15.125 6.162 -24.702 1.00 87.31 65 SER A N 1
ATOM 514 C CA . SER A 1 65 ? 13.730 6.230 -24.262 1.00 87.31 65 SER A CA 1
ATOM 515 C C . SER A 1 65 ? 13.623 6.664 -22.800 1.00 87.31 65 SER A C 1
ATOM 517 O O . SER A 1 65 ? 12.799 7.516 -22.477 1.00 87.31 65 SER A O 1
ATOM 519 N N . ILE A 1 66 ? 14.478 6.136 -21.920 1.00 87.56 66 ILE A N 1
ATOM 520 C CA . ILE A 1 66 ? 14.513 6.522 -20.503 1.00 87.56 66 ILE A CA 1
ATOM 521 C C . ILE A 1 66 ? 14.981 7.971 -20.336 1.00 87.56 66 ILE A C 1
ATOM 523 O O . ILE A 1 66 ? 14.334 8.725 -19.610 1.00 87.56 66 ILE A O 1
ATOM 527 N N . ASP A 1 67 ? 16.012 8.404 -21.063 1.00 89.44 67 ASP A N 1
ATOM 528 C CA . ASP A 1 67 ? 16.464 9.801 -21.041 1.00 89.44 67 ASP A CA 1
ATOM 529 C C . ASP A 1 67 ? 15.367 10.772 -21.507 1.00 89.44 67 ASP A C 1
ATOM 531 O O . ASP A 1 67 ? 15.180 11.844 -20.922 1.00 89.44 67 ASP A O 1
ATOM 535 N N . LEU A 1 68 ? 14.607 10.403 -22.544 1.00 91.94 68 LEU A N 1
ATOM 536 C CA . LEU A 1 68 ? 13.451 11.175 -23.006 1.00 91.94 68 LEU A CA 1
ATOM 537 C C . LEU A 1 68 ? 12.344 11.214 -21.947 1.00 91.94 68 LEU A C 1
ATOM 539 O O . LEU A 1 68 ? 11.793 12.282 -21.680 1.00 91.94 68 LEU A O 1
ATOM 543 N N . LEU A 1 69 ? 12.041 10.083 -21.304 1.00 92.44 69 LEU A N 1
ATOM 544 C CA . LEU A 1 69 ? 11.071 10.026 -20.208 1.00 92.44 69 LEU A CA 1
ATOM 545 C C . LEU A 1 69 ? 11.493 10.926 -19.043 1.00 92.44 69 LEU A C 1
ATOM 547 O O . LEU A 1 69 ? 10.670 11.690 -18.542 1.00 92.44 69 LEU A O 1
ATOM 551 N N . MET A 1 70 ? 12.769 10.914 -18.655 1.00 92.44 70 MET A N 1
ATOM 552 C CA . MET A 1 70 ? 13.300 11.810 -17.624 1.00 92.44 70 MET A CA 1
ATOM 553 C C . MET A 1 70 ? 13.112 13.281 -17.995 1.00 92.44 70 MET A C 1
ATOM 555 O O . MET A 1 70 ? 12.647 14.064 -17.167 1.00 92.44 70 MET A O 1
ATOM 559 N N . GLN A 1 71 ? 13.403 13.660 -19.241 1.00 94.25 71 GLN A N 1
ATOM 560 C CA . GLN A 1 71 ? 13.193 15.029 -19.719 1.00 94.25 71 GLN A CA 1
ATOM 561 C C . GLN A 1 71 ? 11.714 15.431 -19.695 1.00 94.25 71 GLN A C 1
ATOM 563 O O . GLN A 1 71 ? 11.388 16.538 -19.261 1.00 94.25 71 GLN A O 1
ATOM 568 N N . ILE A 1 72 ? 10.810 14.533 -20.099 1.00 95.31 72 ILE A N 1
ATOM 569 C CA . ILE A 1 72 ? 9.360 14.762 -20.043 1.00 95.31 72 ILE A CA 1
ATOM 570 C C . ILE A 1 72 ? 8.909 14.964 -18.593 1.00 95.31 72 ILE A C 1
ATOM 572 O O . ILE A 1 72 ? 8.219 15.939 -18.300 1.00 95.31 72 ILE A O 1
ATOM 576 N N . VAL A 1 73 ? 9.326 14.099 -17.666 1.00 95.69 73 VAL A N 1
ATOM 577 C CA . VAL A 1 73 ? 8.959 14.211 -16.244 1.00 95.69 73 VAL A CA 1
ATOM 578 C C . VAL A 1 73 ? 9.493 15.505 -15.632 1.00 95.69 73 VAL A C 1
ATOM 580 O O . VAL A 1 73 ? 8.762 16.202 -14.923 1.00 95.69 73 VAL A O 1
ATOM 583 N N . GLN A 1 74 ? 10.734 15.881 -15.946 1.00 94.81 74 GLN A N 1
ATOM 584 C CA . GLN A 1 74 ? 11.310 17.154 -15.512 1.00 94.81 74 GLN A CA 1
ATOM 585 C C . GLN A 1 74 ? 10.533 18.348 -16.071 1.00 94.81 74 GLN A C 1
ATOM 587 O O . GLN A 1 74 ? 10.267 19.304 -15.341 1.00 94.81 74 GLN A O 1
ATOM 592 N N . TYR A 1 75 ? 10.138 18.299 -17.345 1.00 94.69 75 TYR A N 1
ATOM 593 C CA . TYR A 1 75 ? 9.316 19.335 -17.960 1.00 94.69 75 TYR A CA 1
ATOM 594 C C . TYR A 1 75 ? 7.955 19.459 -17.266 1.00 94.69 75 TYR A C 1
ATOM 596 O O . TYR A 1 75 ? 7.594 20.558 -16.845 1.00 94.69 75 TYR A O 1
ATOM 604 N N . LEU A 1 76 ? 7.235 18.348 -17.071 1.00 94.94 76 LEU A N 1
ATOM 605 C CA . LEU A 1 76 ? 5.937 18.333 -16.385 1.00 94.94 76 LEU A CA 1
ATOM 606 C C . LEU A 1 76 ? 6.046 18.879 -14.955 1.00 94.94 76 LEU A C 1
ATOM 608 O O . LEU A 1 76 ? 5.226 19.696 -14.540 1.00 94.94 76 LEU A O 1
ATOM 612 N N . THR A 1 77 ? 7.095 18.492 -14.229 1.00 94.31 77 THR A N 1
ATOM 613 C CA . THR A 1 77 ? 7.360 18.965 -12.862 1.00 94.31 77 THR A CA 1
ATOM 614 C C . THR A 1 77 ? 7.591 20.477 -12.819 1.00 94.31 77 THR A C 1
ATOM 616 O O . THR A 1 77 ? 7.019 21.180 -11.983 1.00 94.31 77 THR A O 1
ATOM 619 N N . ARG A 1 78 ? 8.401 21.003 -13.750 1.00 93.62 78 ARG A N 1
ATOM 620 C CA . ARG A 1 78 ? 8.658 22.447 -13.869 1.00 93.62 78 ARG A CA 1
ATOM 621 C C . ARG A 1 78 ? 7.397 23.225 -14.218 1.00 93.62 78 ARG A C 1
ATOM 623 O O . ARG A 1 78 ? 7.183 24.289 -13.648 1.00 93.62 78 ARG A O 1
ATOM 630 N N . GLN A 1 79 ? 6.569 22.697 -15.120 1.00 91.62 79 GLN A N 1
ATOM 631 C CA . GLN A 1 79 ? 5.286 23.316 -15.449 1.00 91.62 79 GLN A CA 1
ATOM 632 C C . GLN A 1 79 ? 4.400 23.392 -14.208 1.00 91.62 79 GLN A C 1
ATOM 634 O O . GLN A 1 79 ? 3.917 24.471 -13.885 1.00 91.62 79 GLN A O 1
ATOM 639 N N . LEU A 1 80 ? 4.268 22.296 -13.456 1.00 91.31 80 LEU A N 1
ATOM 640 C CA . LEU A 1 80 ? 3.443 22.264 -12.246 1.00 91.31 80 LEU A CA 1
ATOM 641 C C . LEU A 1 80 ? 3.910 23.262 -11.169 1.00 91.31 80 LEU A C 1
ATOM 643 O O . LEU A 1 80 ? 3.091 23.785 -10.424 1.00 91.31 80 LEU A O 1
ATOM 647 N N . SER A 1 81 ? 5.210 23.559 -11.115 1.00 88.06 81 SER A N 1
ATOM 648 C CA . SER A 1 81 ? 5.792 24.545 -10.189 1.00 88.06 81 SER A CA 1
ATOM 649 C C . SER A 1 81 ? 5.675 26.002 -10.668 1.00 88.06 81 SER A C 1
ATOM 651 O O . SER A 1 81 ? 6.080 26.919 -9.955 1.00 88.06 81 SER A O 1
ATOM 653 N N . SER A 1 82 ? 5.161 26.241 -11.877 1.00 86.75 82 SER A N 1
ATOM 654 C CA . SER A 1 82 ? 5.019 27.583 -12.443 1.00 86.75 82 SER A CA 1
ATOM 655 C C . SER A 1 82 ? 3.891 28.360 -11.765 1.00 86.75 82 SER A C 1
ATOM 657 O O . SER A 1 82 ? 2.750 27.908 -11.708 1.00 86.75 82 SER A O 1
ATOM 659 N N . THR A 1 83 ? 4.179 29.587 -11.328 1.00 70.00 83 THR A N 1
ATOM 660 C CA . THR A 1 83 ? 3.218 30.472 -10.641 1.00 70.00 83 THR A CA 1
ATOM 661 C C . THR A 1 83 ? 2.085 30.982 -11.535 1.00 70.00 83 THR A C 1
ATOM 663 O O . THR A 1 83 ? 1.142 31.591 -11.039 1.00 70.00 83 THR A O 1
ATOM 666 N N . PHE A 1 84 ? 2.167 30.762 -12.848 1.00 78.19 84 PHE A N 1
ATOM 667 C CA . PHE A 1 84 ? 1.178 31.223 -13.829 1.00 78.19 84 PHE A CA 1
ATOM 668 C C . PHE A 1 84 ? 0.153 30.152 -14.214 1.00 78.19 84 PHE A C 1
ATOM 670 O O . PHE A 1 84 ? -0.683 30.382 -15.089 1.00 78.19 84 PHE A O 1
ATOM 677 N N . LEU A 1 85 ? 0.239 28.967 -13.612 1.00 84.88 85 LEU A N 1
ATOM 678 C CA . LEU A 1 85 ? -0.548 27.818 -14.020 1.00 84.88 85 LEU A CA 1
ATOM 679 C C . LEU A 1 85 ? -1.909 27.817 -13.314 1.00 84.88 85 LEU A C 1
ATOM 681 O O . LEU A 1 85 ? -1.992 27.945 -12.095 1.00 84.88 85 LEU A O 1
ATOM 685 N N . ASN A 1 86 ? -2.993 27.695 -14.083 1.00 87.75 86 ASN A N 1
ATOM 686 C CA . ASN A 1 86 ? -4.339 27.644 -13.509 1.00 87.75 86 ASN A CA 1
ATOM 687 C C . ASN A 1 86 ? -4.680 26.234 -12.984 1.00 87.75 86 ASN A C 1
ATOM 689 O O . ASN A 1 86 ? -4.116 25.238 -13.435 1.00 87.75 86 ASN A O 1
ATOM 693 N N . GLU A 1 87 ? -5.638 26.130 -12.057 1.00 86.06 87 GLU A N 1
ATOM 694 C CA . GLU A 1 87 ? -5.987 24.855 -11.401 1.00 86.06 87 GLU A CA 1
ATOM 695 C C . GLU A 1 87 ? -6.367 23.748 -12.399 1.00 86.06 87 GLU A C 1
ATOM 697 O O . GLU A 1 87 ? -5.936 22.605 -12.266 1.00 86.06 87 GLU A O 1
ATOM 702 N N . ASN A 1 88 ? -7.107 24.084 -13.459 1.00 88.62 88 ASN A N 1
ATOM 703 C CA . ASN A 1 88 ? -7.514 23.115 -14.481 1.00 88.62 88 ASN A CA 1
ATOM 704 C C . ASN A 1 88 ? -6.328 22.565 -15.290 1.00 88.62 88 ASN A C 1
ATOM 706 O O . ASN A 1 88 ? -6.314 21.387 -15.648 1.00 88.62 88 ASN A O 1
ATOM 710 N N . GLN A 1 89 ? -5.336 23.399 -15.605 1.00 90.38 89 GLN A N 1
ATOM 711 C CA . GLN A 1 89 ? -4.101 22.959 -16.254 1.00 90.38 89 GLN A CA 1
ATOM 712 C C . GLN A 1 89 ? -3.262 22.112 -15.298 1.00 90.38 89 GLN A C 1
ATOM 714 O O . GLN A 1 89 ? -2.705 21.103 -15.729 1.00 90.38 89 GLN A O 1
ATOM 719 N N . ALA A 1 90 ? -3.218 22.473 -14.013 1.00 91.06 90 ALA A N 1
ATOM 720 C CA . ALA A 1 90 ? -2.466 21.731 -13.006 1.00 91.06 90 ALA A CA 1
ATOM 721 C C . ALA A 1 90 ? -3.025 20.314 -12.867 1.00 91.06 90 ALA A C 1
ATOM 723 O O . ALA A 1 90 ? -2.275 19.343 -12.935 1.00 91.06 90 ALA A O 1
ATOM 724 N N . LEU A 1 91 ? -4.353 20.185 -12.793 1.00 91.25 91 LEU A N 1
ATOM 725 C CA . LEU A 1 91 ? -5.037 18.893 -12.752 1.00 91.25 91 LEU A CA 1
ATOM 726 C C . LEU A 1 91 ? -4.748 18.037 -13.990 1.00 91.25 91 LEU A C 1
ATOM 728 O O . LEU A 1 91 ? -4.488 16.845 -13.849 1.00 91.25 91 LEU A O 1
ATOM 732 N N . LYS A 1 92 ? -4.724 18.630 -15.190 1.00 93.12 92 LYS A N 1
ATOM 733 C CA . LYS A 1 92 ? -4.360 17.903 -16.420 1.00 93.12 92 LYS A CA 1
ATOM 734 C C . LYS A 1 92 ? -2.916 17.407 -16.392 1.00 93.12 92 LYS A C 1
ATOM 736 O O . LYS A 1 92 ? -2.653 16.282 -16.796 1.00 93.12 92 LYS A O 1
ATOM 741 N N . ILE A 1 93 ? -1.980 18.223 -15.910 1.00 94.06 93 ILE A N 1
ATOM 742 C CA . ILE A 1 93 ? -0.573 17.823 -15.768 1.00 94.06 93 ILE A CA 1
ATOM 743 C C . ILE A 1 93 ? -0.437 16.686 -14.748 1.00 94.06 93 ILE A C 1
ATOM 745 O O . ILE A 1 93 ? 0.262 15.708 -15.018 1.00 94.06 93 ILE A O 1
ATOM 749 N N . ILE A 1 94 ? -1.141 16.780 -13.614 1.00 94.56 94 ILE A N 1
ATOM 750 C CA . ILE A 1 94 ? -1.216 15.720 -12.597 1.00 94.56 94 ILE A CA 1
ATOM 751 C C . ILE A 1 94 ? -1.750 14.423 -13.209 1.00 94.56 94 ILE A C 1
ATOM 753 O O . ILE A 1 94 ? -1.166 13.358 -13.002 1.00 94.56 94 ILE A O 1
ATOM 757 N N . GLU A 1 95 ? -2.816 14.505 -14.005 1.00 94.56 95 GLU A N 1
ATOM 758 C CA . GLU A 1 95 ? -3.405 13.352 -14.681 1.00 94.56 95 GLU A CA 1
ATOM 759 C C . GLU A 1 95 ? -2.434 12.712 -15.680 1.00 94.56 95 GLU A C 1
ATOM 761 O O . GLU A 1 95 ? -2.241 11.499 -15.637 1.00 94.56 95 GLU A O 1
ATOM 766 N N . ILE A 1 96 ? -1.766 13.509 -16.519 1.00 95.44 96 ILE A N 1
ATOM 767 C CA . ILE A 1 96 ? -0.771 13.017 -17.486 1.00 95.44 96 ILE A CA 1
ATOM 768 C C . ILE A 1 96 ? 0.385 12.316 -16.765 1.00 95.44 96 ILE A C 1
ATOM 770 O O . ILE A 1 96 ? 0.748 11.198 -17.128 1.00 95.44 96 ILE A O 1
ATOM 774 N N . GLY A 1 97 ? 0.951 12.935 -15.724 1.00 96.00 97 GLY A N 1
ATOM 775 C CA . GLY A 1 97 ? 2.030 12.318 -14.949 1.00 96.00 97 GLY A CA 1
ATOM 776 C C . GLY A 1 97 ? 1.585 11.029 -14.254 1.00 96.00 97 GLY A C 1
ATOM 777 O O . GLY A 1 97 ? 2.297 10.027 -14.268 1.00 96.00 97 GLY A O 1
ATOM 778 N N . THR A 1 98 ? 0.360 11.002 -13.731 1.00 95.69 98 THR A N 1
ATOM 779 C CA . THR A 1 98 ? -0.228 9.798 -13.132 1.00 95.69 98 THR A CA 1
ATOM 780 C C . THR A 1 98 ? -0.423 8.682 -14.164 1.00 95.69 98 THR A C 1
ATOM 782 O O . THR A 1 98 ? -0.096 7.527 -13.900 1.00 95.69 98 THR A O 1
ATOM 785 N N . GLN A 1 99 ? -0.911 8.999 -15.364 1.00 94.69 99 GLN A N 1
ATOM 786 C CA . GLN A 1 99 ? -1.034 8.026 -16.453 1.00 94.69 99 GLN A CA 1
ATOM 787 C C . GLN A 1 99 ? 0.333 7.491 -16.894 1.00 94.69 99 GLN A C 1
ATOM 789 O O . GLN A 1 99 ? 0.466 6.289 -17.142 1.00 94.69 99 GLN A O 1
ATOM 794 N N . LEU A 1 100 ? 1.358 8.349 -16.942 1.00 94.81 100 LEU A N 1
ATOM 795 C CA . LEU A 1 100 ? 2.723 7.937 -17.260 1.00 94.81 100 LEU A CA 1
ATOM 796 C C . LEU A 1 100 ? 3.261 6.945 -16.221 1.00 94.81 100 LEU A C 1
ATOM 798 O O . LEU A 1 100 ? 3.824 5.922 -16.601 1.00 94.81 100 LEU A O 1
ATOM 802 N N . PHE A 1 101 ? 3.015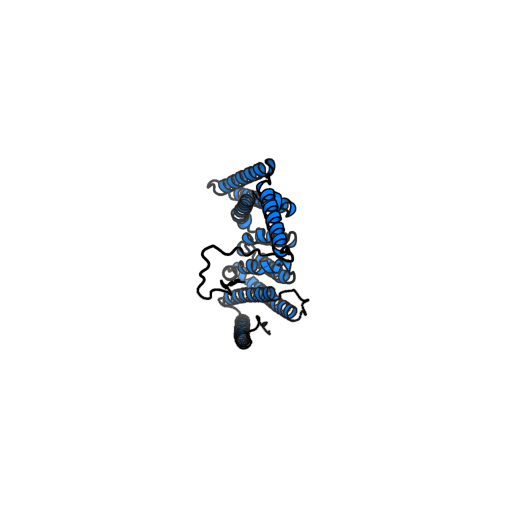 7.192 -14.930 1.00 94.88 101 PHE A N 1
ATOM 803 C CA . PHE A 1 101 ? 3.382 6.281 -13.842 1.00 94.88 101 PHE A CA 1
ATOM 804 C C . PHE A 1 101 ? 2.787 4.879 -14.027 1.00 94.88 101 PHE A C 1
ATOM 806 O O . PHE A 1 101 ? 3.517 3.887 -14.024 1.00 94.88 101 PHE A O 1
ATOM 813 N N . TYR A 1 102 ? 1.471 4.777 -14.242 1.00 92.38 102 TYR A N 1
ATOM 814 C CA . TYR A 1 102 ? 0.826 3.474 -14.440 1.00 92.38 102 TYR A CA 1
ATOM 815 C C . TYR A 1 102 ? 1.228 2.807 -15.758 1.00 92.38 102 TYR A C 1
ATOM 817 O O . TYR A 1 102 ? 1.312 1.582 -15.815 1.00 92.38 102 TYR A O 1
ATOM 825 N N . SER A 1 103 ? 1.516 3.588 -16.801 1.00 90.75 103 SER A N 1
ATOM 826 C CA . SER A 1 103 ? 2.043 3.058 -18.063 1.00 90.75 103 SER A CA 1
ATOM 827 C C . SER A 1 103 ? 3.433 2.450 -17.864 1.00 90.75 103 SER A C 1
ATOM 829 O O . SER A 1 103 ? 3.692 1.347 -18.340 1.00 90.75 103 SER A O 1
ATOM 831 N N . LEU A 1 104 ? 4.300 3.116 -17.093 1.00 88.94 104 LEU A N 1
ATOM 832 C CA . LEU A 1 104 ? 5.625 2.607 -16.740 1.00 88.94 104 LEU A CA 1
ATOM 833 C C . LEU A 1 104 ? 5.518 1.285 -15.960 1.00 88.94 104 LEU A C 1
ATOM 835 O O . LEU A 1 104 ? 6.215 0.328 -16.293 1.00 88.94 104 LEU A O 1
ATOM 839 N N . LEU A 1 105 ? 4.580 1.190 -15.005 1.00 88.00 105 LEU A N 1
ATOM 840 C CA . LEU A 1 105 ? 4.313 -0.045 -14.251 1.00 88.00 105 LEU A CA 1
ATOM 841 C C . LEU A 1 105 ? 3.849 -1.219 -15.127 1.00 88.00 105 LEU A C 1
ATOM 843 O O . LEU A 1 105 ? 4.091 -2.370 -14.766 1.00 88.00 105 LEU A O 1
ATOM 847 N N . LEU A 1 106 ? 3.163 -0.953 -16.245 1.00 84.06 106 LEU A N 1
ATOM 848 C CA . LEU A 1 106 ? 2.747 -1.989 -17.199 1.00 84.06 106 LEU A CA 1
ATOM 849 C C . LEU A 1 106 ? 3.910 -2.467 -18.073 1.00 84.06 106 LEU A C 1
ATOM 851 O O . LEU A 1 106 ? 4.007 -3.656 -18.371 1.00 84.06 106 LEU A O 1
ATOM 855 N N . VAL A 1 107 ? 4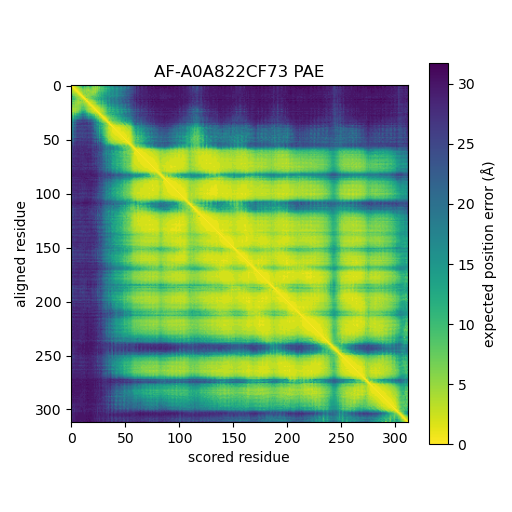.777 -1.542 -18.493 1.00 77.31 107 VAL A N 1
ATOM 856 C CA . VAL A 1 107 ? 5.954 -1.846 -19.322 1.00 77.31 107 VAL A CA 1
ATOM 857 C C . VAL A 1 107 ? 7.006 -2.601 -18.512 1.00 77.31 107 VAL A C 1
ATOM 859 O O . VAL A 1 107 ? 7.640 -3.531 -19.014 1.00 77.31 107 VAL A O 1
ATOM 862 N N . TYR A 1 108 ? 7.173 -2.234 -17.243 1.00 70.19 108 TYR A N 1
ATOM 863 C CA . TYR A 1 108 ? 8.101 -2.889 -16.339 1.00 70.19 108 TYR A CA 1
ATOM 864 C C . TYR A 1 108 ? 7.527 -4.226 -15.857 1.00 70.19 108 TYR A C 1
ATOM 866 O O . TYR A 1 108 ? 6.834 -4.326 -14.847 1.00 70.19 108 TYR A O 1
ATOM 874 N N . ASN A 1 109 ? 7.818 -5.269 -16.624 1.00 65.06 109 ASN A N 1
ATOM 875 C CA . ASN A 1 109 ? 7.532 -6.656 -16.289 1.00 65.06 109 ASN A CA 1
ATOM 876 C C . ASN A 1 109 ? 8.840 -7.343 -15.869 1.00 65.06 109 ASN A C 1
ATOM 878 O O . ASN A 1 109 ? 9.898 -6.988 -16.393 1.00 65.06 109 ASN A O 1
ATOM 882 N N . ASP A 1 110 ? 8.795 -8.353 -14.995 1.00 60.16 110 ASP A N 1
ATOM 883 C CA . ASP A 1 110 ? 10.005 -9.022 -14.469 1.00 60.16 110 ASP A CA 1
ATOM 884 C C . ASP A 1 110 ? 10.940 -9.539 -15.581 1.00 60.16 110 ASP A C 1
ATOM 886 O O . ASP A 1 110 ? 12.155 -9.590 -15.415 1.00 60.16 110 ASP A O 1
ATOM 890 N N . LYS A 1 111 ? 10.382 -9.819 -16.768 1.00 57.00 111 LYS A N 1
ATOM 891 C CA . LYS A 1 111 ? 11.112 -10.220 -17.982 1.00 57.00 111 LYS A CA 1
ATOM 892 C C . LYS A 1 111 ? 12.110 -9.180 -18.506 1.00 57.00 111 LYS A C 1
ATOM 894 O O . LYS A 1 111 ? 13.069 -9.557 -19.169 1.00 57.00 111 LYS A O 1
ATOM 899 N N . TYR A 1 112 ? 11.890 -7.892 -18.244 1.00 62.66 112 TYR A N 1
ATOM 900 C CA . TYR A 1 112 ? 12.785 -6.811 -18.674 1.00 62.66 112 TYR A CA 1
ATOM 901 C C . TYR A 1 112 ? 13.772 -6.394 -17.582 1.00 62.66 112 TYR A C 1
ATOM 903 O O . TYR A 1 112 ? 14.691 -5.625 -17.855 1.00 62.66 112 TYR A O 1
ATOM 911 N N . ASN A 1 113 ? 13.613 -6.910 -16.361 1.00 65.88 113 ASN A N 1
ATOM 912 C CA . ASN A 1 113 ? 14.403 -6.499 -15.207 1.00 65.88 113 ASN A CA 1
ATOM 913 C C . ASN A 1 113 ? 15.906 -6.779 -15.405 1.00 65.88 113 ASN A C 1
ATOM 915 O O . ASN A 1 113 ? 16.738 -5.939 -15.079 1.00 65.88 113 ASN A O 1
ATOM 919 N N . GLU A 1 114 ? 16.255 -7.895 -16.053 1.00 65.38 114 GLU A N 1
ATOM 920 C CA . GLU A 1 114 ? 17.651 -8.247 -16.358 1.00 65.38 114 GLU A CA 1
ATOM 921 C C . GLU A 1 114 ? 18.332 -7.280 -17.344 1.00 65.38 114 GLU A C 1
ATOM 923 O O . GLU A 1 114 ? 19.508 -6.962 -17.184 1.00 65.38 114 GLU A O 1
ATOM 928 N N . TYR A 1 115 ? 17.601 -6.773 -18.342 1.00 64.75 115 TYR A N 1
ATOM 929 C CA . TYR A 1 115 ? 18.126 -5.814 -19.328 1.00 64.75 115 TYR A CA 1
ATOM 930 C C . TYR A 1 115 ? 18.144 -4.375 -18.800 1.00 64.75 115 TYR A C 1
ATOM 932 O O . TYR A 1 115 ? 18.953 -3.555 -19.232 1.00 64.75 115 TYR A O 1
ATOM 940 N N . MET A 1 116 ? 17.244 -4.075 -17.863 1.00 70.12 116 MET A N 1
ATOM 941 C CA . MET A 1 116 ? 17.089 -2.761 -17.241 1.00 70.12 116 MET A CA 1
ATOM 942 C C . MET A 1 116 ? 17.965 -2.584 -16.002 1.00 70.12 116 MET A C 1
ATOM 944 O O . MET A 1 116 ? 18.003 -1.486 -15.457 1.00 70.12 116 MET A O 1
ATOM 948 N N . GLN A 1 117 ? 18.673 -3.623 -15.546 1.00 74.75 117 GLN A N 1
ATOM 949 C CA . GLN A 1 117 ? 19.508 -3.565 -14.345 1.00 74.75 117 GLN A CA 1
ATOM 950 C C . GLN A 1 117 ? 20.511 -2.391 -14.363 1.00 74.75 117 GLN A C 1
ATOM 952 O O . GLN A 1 117 ? 20.567 -1.681 -13.354 1.00 74.75 117 GLN A O 1
ATOM 957 N N . PRO A 1 118 ? 21.216 -2.083 -15.477 1.00 76.50 118 PRO A N 1
ATOM 958 C CA . PRO A 1 118 ? 22.100 -0.914 -15.544 1.00 76.50 118 PRO A CA 1
ATOM 959 C C . PRO A 1 118 ? 21.373 0.435 -15.417 1.00 76.50 118 PRO A C 1
ATOM 961 O O . PRO A 1 118 ? 21.981 1.415 -15.007 1.00 76.50 118 PRO A O 1
ATOM 964 N N . LEU A 1 119 ? 20.078 0.486 -15.749 1.00 80.44 119 LEU A N 1
ATOM 965 C CA . LEU A 1 119 ? 19.229 1.686 -15.695 1.00 80.44 119 LEU A CA 1
ATOM 966 C C . LEU A 1 119 ? 18.269 1.668 -14.491 1.00 80.44 119 LEU A C 1
ATOM 968 O O . LEU A 1 119 ? 17.370 2.505 -14.386 1.00 80.44 119 LEU A O 1
ATOM 972 N N . SER A 1 120 ? 18.425 0.703 -13.581 1.00 81.31 120 SER A N 1
ATOM 973 C CA . SER A 1 120 ? 17.482 0.465 -12.485 1.00 81.31 120 SER A CA 1
ATOM 974 C C . SER A 1 120 ? 17.373 1.659 -11.539 1.00 81.31 120 SER A C 1
ATOM 976 O O . SER A 1 120 ? 16.270 2.012 -11.129 1.00 81.31 120 SER A O 1
ATOM 978 N N . GLU A 1 121 ? 18.484 2.337 -11.247 1.00 84.56 121 GLU A N 1
ATOM 979 C CA . GLU A 1 121 ? 18.499 3.545 -10.417 1.00 84.56 121 GLU A CA 1
ATOM 980 C C . GLU A 1 121 ? 17.722 4.698 -11.065 1.00 84.56 121 GLU A C 1
ATOM 982 O O . GLU A 1 121 ? 16.915 5.350 -10.403 1.00 84.56 121 GLU A O 1
ATOM 987 N N . GLN A 1 122 ? 17.901 4.914 -12.372 1.00 86.56 122 GLN A N 1
ATOM 988 C CA . GLN A 1 122 ? 17.181 5.951 -13.118 1.00 86.56 122 GLN A CA 1
ATOM 989 C C . GLN A 1 122 ? 15.684 5.643 -13.193 1.00 86.56 122 GLN A C 1
ATOM 991 O O . GLN A 1 122 ? 14.856 6.532 -12.995 1.00 86.56 122 GLN A O 1
ATOM 996 N N . LEU A 1 123 ? 15.322 4.378 -13.422 1.00 87.25 123 LEU A N 1
ATOM 997 C CA . LEU A 1 123 ? 13.929 3.934 -13.413 1.00 87.25 123 LEU A CA 1
ATOM 998 C C . LEU A 1 123 ? 13.289 4.083 -12.030 1.00 87.25 123 LEU A C 1
ATOM 1000 O O . LEU A 1 123 ? 12.166 4.571 -11.934 1.00 87.25 123 LEU A O 1
ATOM 1004 N N . ASN A 1 124 ? 13.992 3.714 -10.959 1.00 88.56 124 ASN A N 1
ATOM 1005 C CA . ASN A 1 124 ? 13.507 3.914 -9.593 1.00 88.56 124 ASN A CA 1
ATOM 1006 C C . ASN A 1 124 ? 13.315 5.408 -9.294 1.00 88.56 124 ASN A C 1
ATOM 1008 O O . ASN A 1 124 ? 12.262 5.798 -8.800 1.00 88.56 124 ASN A O 1
ATOM 1012 N N . SER A 1 125 ? 14.262 6.257 -9.703 1.00 91.31 125 SER A N 1
ATOM 1013 C CA . SER A 1 125 ? 14.138 7.714 -9.581 1.00 91.31 125 SER A CA 1
ATOM 1014 C C . SER A 1 125 ? 12.940 8.275 -10.362 1.00 91.31 125 SER A C 1
ATOM 1016 O O . SER A 1 125 ? 12.248 9.175 -9.874 1.00 91.31 125 SER A O 1
ATOM 1018 N N . LEU A 1 126 ? 12.649 7.730 -11.548 1.00 92.75 126 LEU A N 1
ATOM 1019 C CA . LEU A 1 126 ? 11.451 8.066 -12.321 1.00 92.75 126 LEU A CA 1
ATOM 1020 C C . LEU A 1 126 ? 10.171 7.675 -11.579 1.00 92.75 126 LEU A C 1
ATOM 1022 O O . LEU A 1 126 ? 9.270 8.508 -11.478 1.00 92.75 126 LEU A O 1
ATOM 1026 N N . TYR A 1 127 ? 10.092 6.452 -11.044 1.00 92.62 127 TYR A N 1
ATOM 1027 C CA . TYR A 1 127 ? 8.954 6.012 -10.230 1.00 92.62 127 TYR A CA 1
ATOM 1028 C C . TYR A 1 127 ? 8.749 6.917 -9.018 1.00 92.62 127 TYR A C 1
ATOM 1030 O O . TYR A 1 127 ? 7.626 7.363 -8.794 1.00 92.62 127 TYR A O 1
ATOM 1038 N N . ASP A 1 128 ? 9.821 7.242 -8.296 1.00 93.50 128 ASP A N 1
ATOM 1039 C CA . ASP A 1 128 ? 9.773 8.116 -7.126 1.00 93.50 128 ASP A CA 1
ATOM 1040 C C . ASP A 1 128 ? 9.286 9.512 -7.483 1.00 93.50 128 ASP A C 1
ATOM 1042 O O . ASP A 1 128 ? 8.346 10.011 -6.870 1.00 93.50 128 ASP A O 1
ATOM 1046 N N . THR A 1 129 ? 9.844 10.119 -8.528 1.00 94.75 129 THR A N 1
ATOM 1047 C CA . THR A 1 129 ? 9.429 11.457 -8.966 1.00 94.75 129 THR A CA 1
ATOM 1048 C C . THR A 1 129 ? 7.966 11.464 -9.405 1.00 94.75 129 THR A C 1
ATOM 1050 O O . THR A 1 129 ? 7.190 12.333 -9.003 1.00 94.75 129 THR A O 1
ATOM 1053 N N . LEU A 1 130 ? 7.564 10.478 -10.209 1.00 96.31 130 LEU A N 1
ATOM 1054 C CA . LEU A 1 130 ? 6.199 10.368 -10.710 1.00 96.31 130 LEU A CA 1
ATOM 1055 C C . LEU A 1 130 ? 5.187 10.105 -9.586 1.00 96.31 130 LEU A C 1
ATOM 1057 O O . LEU A 1 130 ? 4.130 10.739 -9.521 1.00 96.31 130 LEU A O 1
ATOM 1061 N N . GLY A 1 131 ? 5.519 9.186 -8.687 1.00 95.94 131 GLY A N 1
ATOM 1062 C CA . GLY A 1 131 ? 4.676 8.802 -7.570 1.00 95.94 131 GLY A CA 1
ATOM 1063 C C . GLY A 1 131 ? 4.529 9.910 -6.526 1.00 95.94 131 GLY A C 1
ATOM 1064 O O . GLY A 1 131 ? 3.417 10.197 -6.079 1.00 95.94 131 GLY A O 1
ATOM 1065 N N . GLU A 1 132 ? 5.627 10.572 -6.161 1.00 95.00 132 GLU A N 1
ATOM 1066 C CA . GLU A 1 132 ? 5.618 11.644 -5.162 1.00 95.00 132 GLU A CA 1
ATOM 1067 C C . GLU A 1 132 ? 4.907 12.902 -5.659 1.00 95.00 132 GLU A C 1
ATOM 1069 O O . GLU A 1 132 ? 4.105 13.479 -4.927 1.00 95.00 132 GLU A O 1
ATOM 1074 N N . ILE A 1 133 ? 5.168 13.324 -6.898 1.00 95.06 133 ILE A N 1
ATOM 1075 C CA . ILE A 1 133 ? 4.663 14.608 -7.401 1.00 95.06 133 ILE A CA 1
ATOM 1076 C C . ILE A 1 133 ? 3.256 14.469 -7.974 1.00 95.06 133 ILE A C 1
ATOM 1078 O O . ILE A 1 133 ? 2.404 15.319 -7.722 1.00 95.06 133 ILE A O 1
ATOM 1082 N N . PHE A 1 134 ? 2.990 13.418 -8.747 1.00 95.75 134 PHE A N 1
ATOM 1083 C CA . PHE A 1 134 ? 1.752 13.321 -9.521 1.00 95.75 134 PHE A CA 1
ATOM 1084 C C . PHE A 1 134 ? 0.747 12.400 -8.828 1.00 95.75 134 PHE A C 1
ATOM 1086 O O . PHE A 1 134 ? -0.366 12.831 -8.531 1.00 95.75 134 PHE A O 1
ATOM 1093 N N . VAL A 1 135 ? 1.143 11.171 -8.477 1.00 95.75 135 VAL A N 1
ATOM 1094 C CA . VAL A 1 135 ? 0.210 10.190 -7.889 1.00 95.75 135 VAL A CA 1
ATOM 1095 C C . VAL A 1 135 ? -0.292 10.641 -6.514 1.00 95.75 135 VAL A C 1
ATOM 1097 O O . VAL A 1 135 ? -1.495 10.626 -6.266 1.00 95.75 135 VAL A O 1
ATOM 1100 N N . LYS A 1 136 ? 0.584 11.097 -5.609 1.00 93.19 136 LYS A N 1
ATOM 1101 C CA . LYS A 1 136 ? 0.141 11.574 -4.283 1.00 93.19 136 LYS A CA 1
ATOM 1102 C C . LYS A 1 136 ? -0.736 12.827 -4.339 1.00 93.19 136 LYS A C 1
ATOM 1104 O O . LYS A 1 136 ? -1.520 13.042 -3.412 1.00 93.19 136 LYS A O 1
ATOM 1109 N N . SER A 1 137 ? -0.612 13.625 -5.397 1.00 90.44 137 SER A N 1
ATOM 1110 C CA . SER A 1 137 ? -1.365 14.869 -5.578 1.00 90.44 137 SER A CA 1
ATOM 1111 C C . SER A 1 137 ? -2.808 14.644 -6.033 1.00 90.44 137 SER A C 1
ATOM 1113 O O . SER A 1 137 ? -3.630 15.546 -5.887 1.00 90.44 137 SER A O 1
ATOM 1115 N N . ASP A 1 138 ? -3.152 13.457 -6.546 1.00 90.50 138 ASP A N 1
ATOM 1116 C CA . ASP A 1 138 ? -4.529 13.129 -6.920 1.00 90.50 138 ASP A CA 1
ATOM 1117 C C . ASP A 1 138 ? -5.257 12.377 -5.777 1.00 90.50 138 ASP A C 1
ATOM 1119 O O . ASP A 1 138 ? -4.933 11.228 -5.454 1.00 90.50 138 ASP A O 1
ATOM 1123 N N . PRO A 1 139 ? -6.304 12.975 -5.174 1.00 89.38 139 PRO A N 1
ATOM 1124 C CA . PRO A 1 139 ? -7.030 12.395 -4.042 1.00 89.38 139 PRO A CA 1
ATOM 1125 C C . PRO A 1 139 ? -7.825 11.128 -4.394 1.00 89.38 139 PRO A C 1
ATOM 1127 O O . PRO A 1 139 ? -8.346 10.457 -3.503 1.00 89.38 139 PRO A O 1
ATOM 1130 N N . ARG A 1 140 ? -7.955 10.771 -5.677 1.00 90.94 140 ARG A N 1
ATOM 1131 C CA . ARG A 1 140 ? -8.613 9.530 -6.127 1.00 90.94 140 ARG A CA 1
ATOM 1132 C C . ARG A 1 140 ? -7.676 8.323 -6.068 1.00 90.94 140 ARG A C 1
ATOM 1134 O O . ARG A 1 140 ? -8.147 7.183 -6.018 1.00 90.94 140 ARG A O 1
ATOM 1141 N N . GLN A 1 141 ? -6.367 8.562 -6.043 1.00 94.00 141 GLN A N 1
ATOM 1142 C CA . GLN A 1 141 ? -5.348 7.524 -6.182 1.00 94.00 141 GLN A CA 1
ATOM 1143 C C . GLN A 1 141 ? -5.341 6.458 -5.087 1.00 94.00 141 GLN A C 1
ATOM 1145 O O . GLN A 1 141 ? -5.126 5.303 -5.437 1.00 94.00 141 GLN A O 1
ATOM 1150 N N . PRO A 1 142 ? -5.645 6.725 -3.803 1.00 93.69 142 PRO A N 1
ATOM 1151 C CA . PRO A 1 142 ? -5.619 5.670 -2.785 1.00 93.69 142 PRO A CA 1
ATOM 1152 C C . PRO A 1 142 ? -6.556 4.498 -3.106 1.00 93.69 142 PRO A C 1
ATOM 1154 O O . PRO A 1 142 ? -6.229 3.346 -2.827 1.00 93.69 142 PRO A O 1
ATOM 1157 N N . GLN A 1 143 ? -7.706 4.781 -3.728 1.00 92.44 143 GLN A N 1
ATOM 1158 C CA . GLN A 1 143 ? -8.638 3.747 -4.168 1.00 92.44 143 GLN A CA 1
ATOM 1159 C C . GLN A 1 143 ? -8.115 3.002 -5.405 1.00 92.44 143 GLN A C 1
ATOM 1161 O O . GLN A 1 143 ? -8.144 1.773 -5.425 1.00 92.44 143 GLN A O 1
ATOM 1166 N N . ILE A 1 144 ? -7.617 3.737 -6.401 1.00 92.94 144 ILE A N 1
ATOM 1167 C CA . ILE A 1 144 ? -7.095 3.175 -7.656 1.00 92.94 144 ILE A CA 1
ATOM 1168 C C . ILE A 1 144 ? -5.876 2.290 -7.380 1.00 92.94 144 ILE A C 1
ATOM 1170 O O . ILE A 1 144 ? -5.805 1.174 -7.880 1.00 92.94 144 ILE A O 1
ATOM 1174 N N . ILE A 1 145 ? -4.958 2.736 -6.519 1.00 94.12 145 ILE A N 1
ATOM 1175 C CA . ILE A 1 145 ? -3.789 1.967 -6.080 1.00 94.12 145 ILE A CA 1
ATOM 1176 C C . ILE A 1 145 ? -4.223 0.640 -5.459 1.00 94.12 145 ILE A C 1
ATOM 1178 O O . ILE A 1 145 ? -3.647 -0.399 -5.768 1.00 94.12 145 ILE A O 1
ATOM 1182 N N . LEU A 1 146 ? -5.243 0.657 -4.596 1.00 91.75 146 LEU A N 1
ATOM 1183 C CA . LEU A 1 146 ? -5.730 -0.561 -3.958 1.00 91.75 146 LEU A CA 1
ATOM 1184 C C . LEU A 1 146 ? -6.319 -1.543 -4.976 1.00 91.75 146 LEU A C 1
ATOM 1186 O O . LEU A 1 146 ? -6.092 -2.744 -4.871 1.00 91.75 146 LEU A O 1
ATOM 1190 N N . GLU A 1 147 ? -7.060 -1.041 -5.962 1.00 90.94 147 GLU A N 1
ATOM 1191 C CA . GLU A 1 147 ? -7.578 -1.851 -7.067 1.00 90.94 147 GLU A CA 1
ATOM 1192 C C . GLU A 1 147 ? -6.420 -2.421 -7.901 1.00 90.94 147 GLU A C 1
ATOM 1194 O O . GLU A 1 147 ? -6.378 -3.623 -8.158 1.00 90.94 147 GLU A O 1
ATOM 1199 N N . TYR A 1 148 ? -5.415 -1.605 -8.216 1.00 90.12 148 TYR A N 1
ATOM 1200 C CA . TYR A 1 148 ? -4.236 -2.025 -8.969 1.00 90.12 148 TYR A CA 1
ATOM 1201 C C . TYR A 1 148 ? -3.408 -3.087 -8.229 1.00 90.12 148 TYR A C 1
ATOM 1203 O O . TYR A 1 148 ? -2.965 -4.048 -8.847 1.00 90.12 148 TYR A O 1
ATOM 1211 N N . ILE A 1 149 ? -3.257 -2.972 -6.906 1.00 89.56 149 ILE A N 1
ATOM 1212 C CA . ILE A 1 149 ? -2.602 -3.977 -6.048 1.00 89.56 149 ILE A CA 1
ATOM 1213 C C . ILE A 1 149 ? -3.300 -5.340 -6.148 1.00 89.56 149 ILE A C 1
ATOM 1215 O O . ILE A 1 149 ? -2.632 -6.373 -6.163 1.00 89.56 149 ILE A O 1
ATOM 1219 N N . VAL A 1 150 ? -4.634 -5.355 -6.244 1.00 86.81 150 VAL A N 1
ATOM 1220 C CA . VAL A 1 150 ? -5.412 -6.596 -6.383 1.00 86.81 150 VAL A CA 1
ATOM 1221 C C . VAL A 1 150 ? -5.204 -7.239 -7.754 1.00 86.81 150 VAL A C 1
ATOM 1223 O O . VAL A 1 150 ? -5.103 -8.465 -7.838 1.00 86.81 150 VAL A O 1
ATOM 1226 N N . PHE A 1 151 ? -5.135 -6.433 -8.817 1.00 84.88 151 PHE A N 1
ATOM 1227 C CA . PHE A 1 151 ? -4.985 -6.923 -10.191 1.00 84.88 151 PHE A CA 1
ATOM 1228 C C . PHE A 1 151 ? -3.536 -7.251 -10.578 1.00 84.88 151 PHE A C 1
ATOM 1230 O O . PHE A 1 151 ? -3.311 -8.189 -11.338 1.00 84.88 151 PHE A O 1
ATOM 1237 N N . ASN A 1 152 ? -2.553 -6.507 -10.067 1.00 81.88 152 ASN A N 1
ATOM 1238 C CA . ASN A 1 152 ? -1.152 -6.603 -10.467 1.00 81.88 152 ASN A CA 1
ATOM 1239 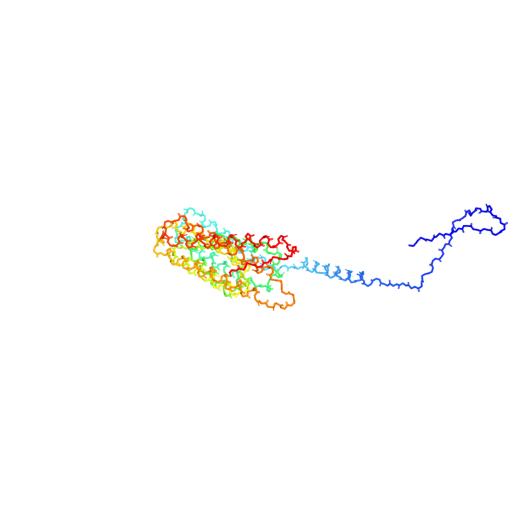C C . ASN A 1 152 ? -0.226 -6.715 -9.246 1.00 81.88 152 ASN A C 1
ATOM 1241 O O . ASN A 1 152 ? 0.360 -5.743 -8.762 1.00 81.88 152 ASN A O 1
ATOM 1245 N N . ARG A 1 153 ? -0.087 -7.951 -8.760 1.00 81.38 153 ARG A N 1
ATOM 1246 C CA . ARG A 1 153 ? 0.613 -8.269 -7.508 1.00 81.38 153 ARG A CA 1
ATOM 1247 C C . ARG A 1 153 ? 2.126 -8.035 -7.565 1.00 81.38 153 ARG A C 1
ATOM 1249 O O . ARG A 1 153 ? 2.732 -7.740 -6.541 1.00 81.38 153 ARG A O 1
ATOM 1256 N N . ALA A 1 154 ? 2.739 -8.111 -8.746 1.00 81.50 154 ALA A N 1
ATOM 1257 C CA . ALA A 1 154 ? 4.185 -7.927 -8.907 1.00 81.50 154 ALA A CA 1
ATOM 1258 C C . ALA A 1 154 ? 4.650 -6.495 -8.568 1.00 81.50 154 ALA A C 1
ATOM 1260 O O . ALA A 1 154 ? 5.804 -6.271 -8.212 1.00 81.50 154 ALA A O 1
ATOM 1261 N N . ASN A 1 155 ? 3.738 -5.520 -8.631 1.00 85.19 155 ASN A N 1
ATOM 1262 C CA . ASN A 1 155 ? 4.041 -4.100 -8.456 1.00 85.19 155 ASN A CA 1
ATOM 1263 C C . ASN A 1 155 ? 3.655 -3.535 -7.082 1.00 85.19 155 ASN A C 1
ATOM 1265 O O . ASN A 1 155 ? 3.766 -2.328 -6.861 1.00 85.19 155 ASN A O 1
ATOM 1269 N N . ILE A 1 156 ? 3.231 -4.384 -6.141 1.00 88.44 156 ILE A N 1
ATOM 1270 C CA . ILE A 1 156 ? 2.767 -3.951 -4.816 1.00 88.44 156 ILE A CA 1
ATOM 1271 C C . ILE A 1 156 ? 3.818 -3.089 -4.103 1.00 88.44 156 ILE A C 1
ATOM 1273 O O . ILE A 1 156 ? 3.499 -2.001 -3.626 1.00 88.44 156 ILE A O 1
ATOM 1277 N N . SER A 1 157 ? 5.079 -3.529 -4.084 1.00 88.12 157 SER A N 1
ATOM 1278 C CA . SER A 1 157 ? 6.177 -2.810 -3.422 1.00 88.12 157 SER A CA 1
ATOM 1279 C C . SER A 1 157 ? 6.398 -1.398 -3.975 1.00 88.12 157 SER A C 1
ATOM 1281 O O . SER A 1 157 ? 6.710 -0.496 -3.203 1.00 88.12 157 SER A O 1
ATOM 1283 N N . ARG A 1 158 ? 6.182 -1.189 -5.281 1.00 89.25 158 ARG A N 1
ATOM 1284 C CA . ARG A 1 158 ? 6.307 0.120 -5.946 1.00 89.25 158 ARG A CA 1
ATOM 1285 C C . ARG A 1 158 ? 5.113 1.031 -5.683 1.00 89.25 158 ARG A C 1
ATOM 1287 O O . ARG A 1 158 ? 5.253 2.242 -5.689 1.00 89.25 158 ARG A O 1
ATOM 1294 N N . LEU A 1 159 ? 3.931 0.468 -5.446 1.00 92.56 159 LEU A N 1
ATOM 1295 C CA . LEU A 1 159 ? 2.699 1.236 -5.253 1.00 92.56 159 LEU A CA 1
ATOM 1296 C C . LEU A 1 159 ? 2.506 1.726 -3.817 1.00 92.56 159 LEU A C 1
ATOM 1298 O O . LEU A 1 159 ? 1.950 2.805 -3.592 1.00 92.56 159 LEU A O 1
ATOM 1302 N N . ILE A 1 160 ? 2.957 0.950 -2.829 1.00 92.38 160 ILE A N 1
ATOM 1303 C CA . ILE A 1 160 ? 2.733 1.282 -1.418 1.00 92.38 160 ILE A CA 1
ATOM 1304 C C . ILE A 1 160 ? 3.290 2.649 -1.025 1.00 92.38 160 ILE A C 1
ATOM 1306 O O . ILE A 1 160 ? 2.563 3.340 -0.312 1.00 92.38 160 ILE A O 1
ATOM 1310 N N . PRO A 1 161 ? 4.496 3.095 -1.434 1.00 93.56 161 PRO A N 1
ATOM 1311 C CA . PRO A 1 161 ? 5.021 4.413 -1.066 1.00 93.56 161 PRO A CA 1
ATOM 1312 C C . PRO A 1 161 ? 4.048 5.563 -1.355 1.00 93.56 161 PRO A C 1
ATOM 1314 O O . PRO A 1 161 ? 3.904 6.464 -0.521 1.00 93.56 161 PRO A O 1
ATOM 1317 N N . TYR A 1 162 ? 3.278 5.461 -2.439 1.00 94.38 162 TYR A N 1
ATOM 1318 C CA . TYR A 1 162 ? 2.355 6.503 -2.899 1.00 94.38 162 TYR A CA 1
ATOM 1319 C C . TYR A 1 162 ? 0.904 6.296 -2.441 1.00 94.38 162 TYR A C 1
ATOM 1321 O O . TYR A 1 162 ? 0.081 7.200 -2.561 1.00 94.38 162 TYR A O 1
ATOM 1329 N N . PHE A 1 163 ? 0.580 5.151 -1.831 1.00 95.06 163 PHE A N 1
ATOM 1330 C CA . PHE A 1 163 ? -0.704 4.957 -1.157 1.00 95.06 163 PHE A CA 1
ATOM 1331 C C . PHE A 1 163 ? -0.843 5.951 0.009 1.00 95.06 163 PHE A C 1
ATOM 1333 O O . PHE A 1 163 ? -0.052 5.902 0.953 1.00 95.06 163 PHE A O 1
ATOM 1340 N N . ASN A 1 164 ? -1.831 6.850 -0.043 1.00 94.19 164 ASN A N 1
ATOM 1341 C CA . ASN A 1 164 ? -2.098 7.845 1.003 1.00 94.19 164 ASN A CA 1
ATOM 1342 C C . ASN A 1 164 ? -3.603 7.924 1.324 1.00 94.19 164 ASN A C 1
ATOM 1344 O O . ASN A 1 164 ? -4.306 8.745 0.744 1.00 94.19 164 ASN A O 1
ATOM 1348 N N . PRO A 1 165 ? -4.132 7.119 2.259 1.00 94.00 165 PRO A N 1
ATOM 1349 C CA . PRO A 1 165 ? -5.564 7.121 2.557 1.00 94.00 165 PRO A CA 1
ATOM 1350 C C . PRO A 1 165 ? -6.067 8.465 3.114 1.00 94.00 165 PRO A C 1
ATOM 1352 O O . PRO A 1 165 ? -7.262 8.736 3.047 1.00 94.00 165 PRO A O 1
ATOM 1355 N N . ASN A 1 166 ? -5.185 9.332 3.623 1.00 92.75 166 ASN A N 1
ATOM 1356 C CA . ASN A 1 166 ? -5.573 10.607 4.232 1.00 92.75 166 ASN A CA 1
ATOM 1357 C C . ASN A 1 166 ? -5.854 11.719 3.210 1.00 92.75 166 ASN A C 1
ATOM 1359 O O . ASN A 1 166 ? -6.411 12.743 3.590 1.00 92.75 166 ASN A O 1
ATOM 1363 N N . SER A 1 167 ? -5.492 11.545 1.931 1.00 90.56 167 SER A N 1
ATOM 1364 C CA . SER A 1 167 ? -5.796 12.530 0.877 1.00 90.56 167 SER A CA 1
ATOM 1365 C C . SER A 1 167 ? -7.228 12.426 0.338 1.00 90.56 167 SER A C 1
ATOM 1367 O O . SER A 1 167 ? -7.644 13.244 -0.479 1.00 90.56 167 SER A O 1
ATOM 1369 N N . LEU A 1 168 ? -8.004 11.430 0.776 1.00 89.38 168 LEU A N 1
ATOM 1370 C CA . LEU A 1 168 ? -9.365 11.204 0.296 1.00 89.38 168 LEU A CA 1
ATOM 1371 C C . LEU A 1 168 ? -10.297 12.355 0.686 1.00 89.38 168 LEU A C 1
ATOM 1373 O O . LEU A 1 168 ? -10.504 12.635 1.864 1.00 89.38 168 LEU A O 1
ATOM 1377 N N . ILE A 1 169 ? -10.960 12.936 -0.314 1.00 83.81 169 ILE A N 1
ATOM 1378 C CA . ILE A 1 169 ? -11.993 13.962 -0.102 1.00 83.81 169 ILE A CA 1
ATOM 1379 C C . ILE A 1 169 ? -13.260 13.345 0.519 1.00 83.81 169 ILE A C 1
ATOM 1381 O O . ILE A 1 169 ? -13.912 13.946 1.369 1.00 83.81 169 ILE A O 1
ATOM 1385 N N . ALA A 1 170 ? -13.620 12.126 0.106 1.00 86.88 170 ALA A N 1
ATOM 1386 C CA . ALA A 1 170 ? -14.826 11.444 0.568 1.00 86.88 170 ALA A CA 1
ATOM 1387 C C . ALA A 1 170 ? -14.521 10.512 1.749 1.00 86.88 170 ALA A C 1
ATOM 1389 O O . ALA A 1 170 ? -13.885 9.470 1.578 1.00 86.88 170 ALA A O 1
ATOM 1390 N N . SER A 1 171 ? -15.042 10.828 2.936 1.00 86.81 171 SER A N 1
ATOM 1391 C CA . SER A 1 171 ? -14.780 10.041 4.151 1.00 86.81 171 SER A CA 1
ATOM 1392 C C . SER A 1 171 ? -15.322 8.610 4.117 1.00 86.81 171 SER A C 1
ATOM 1394 O O . SER A 1 171 ? -14.780 7.760 4.811 1.00 86.81 171 SER A O 1
ATOM 1396 N N . GLU A 1 172 ? -16.345 8.313 3.310 1.00 90.44 172 GLU A N 1
ATOM 1397 C CA . GLU A 1 172 ? -16.800 6.932 3.057 1.00 90.44 172 GLU A CA 1
ATOM 1398 C C . GLU A 1 172 ? -15.679 6.071 2.478 1.00 90.44 172 GLU A C 1
ATOM 1400 O O . GLU A 1 172 ? -15.417 4.974 2.968 1.00 90.44 172 GLU A O 1
ATOM 1405 N N . LYS A 1 173 ? -14.935 6.618 1.511 1.00 91.75 173 LYS A N 1
ATOM 1406 C CA . LYS A 1 173 ? -13.847 5.897 0.848 1.00 91.75 173 LYS A CA 1
ATOM 1407 C C . LYS A 1 173 ? -12.724 5.538 1.813 1.00 91.75 173 LYS A C 1
ATOM 1409 O O . LYS A 1 173 ? -12.111 4.488 1.658 1.00 91.75 173 LYS A O 1
ATOM 1414 N N . PHE A 1 174 ? -12.472 6.369 2.824 1.00 94.44 174 PHE A N 1
ATOM 1415 C CA . PHE A 1 174 ? -11.500 6.063 3.877 1.00 94.44 174 PHE A CA 1
ATOM 1416 C C . PHE A 1 174 ? -11.876 4.773 4.617 1.00 94.44 174 PHE A C 1
ATOM 1418 O O . PHE A 1 174 ? -11.048 3.874 4.773 1.00 94.44 174 PHE A O 1
ATOM 1425 N N . ILE A 1 175 ? -13.149 4.650 5.006 1.00 94.88 175 ILE A N 1
ATOM 1426 C CA . ILE A 1 175 ? -13.680 3.460 5.680 1.00 94.88 175 ILE A CA 1
ATOM 1427 C C . ILE A 1 175 ? -13.665 2.256 4.730 1.00 94.88 175 ILE A C 1
ATOM 1429 O O . ILE A 1 175 ? -13.271 1.161 5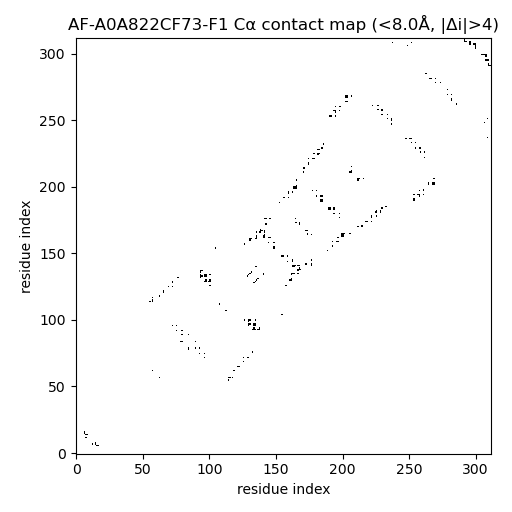.130 1.00 94.88 175 ILE A O 1
ATOM 1433 N N . ASP A 1 176 ? -14.050 2.442 3.468 1.00 94.62 176 ASP A N 1
ATOM 1434 C CA . ASP A 1 176 ? -14.086 1.359 2.481 1.00 94.62 176 ASP A CA 1
ATOM 1435 C C . ASP A 1 176 ? -12.701 0.784 2.194 1.00 94.62 176 ASP A C 1
ATOM 1437 O O . ASP A 1 176 ? -12.536 -0.435 2.137 1.00 94.62 176 ASP A O 1
ATOM 1441 N N . ILE A 1 177 ? -11.687 1.641 2.058 1.00 94.56 177 ILE A N 1
ATOM 1442 C CA . ILE A 1 177 ? -10.296 1.214 1.892 1.00 94.56 177 ILE A CA 1
ATOM 1443 C C . ILE A 1 177 ? -9.830 0.464 3.146 1.00 94.56 177 ILE A C 1
ATOM 1445 O O . ILE A 1 177 ? -9.249 -0.614 3.014 1.00 94.56 177 ILE A O 1
ATOM 1449 N N . TYR A 1 178 ? -10.149 0.954 4.350 1.00 95.31 178 TYR A N 1
ATOM 1450 C CA . TYR A 1 178 ? -9.834 0.253 5.601 1.00 95.31 178 TYR A CA 1
ATOM 1451 C C . TYR A 1 178 ? -10.453 -1.156 5.642 1.00 95.31 178 TYR A C 1
ATOM 1453 O O . TYR A 1 178 ? -9.780 -2.148 5.939 1.00 95.31 178 TYR A O 1
ATOM 1461 N N . LYS A 1 179 ? -11.736 -1.274 5.273 1.00 94.00 179 LYS A N 1
ATOM 1462 C CA . LYS A 1 179 ? -12.457 -2.555 5.191 1.00 94.00 179 LYS A CA 1
ATOM 1463 C C . LYS A 1 179 ? -11.860 -3.482 4.134 1.00 94.00 179 LYS A C 1
ATOM 1465 O O . LYS A 1 179 ? -11.694 -4.673 4.395 1.00 94.00 179 LYS A O 1
ATOM 1470 N N . LYS A 1 180 ? -11.529 -2.966 2.946 1.00 92.56 180 LYS A N 1
ATOM 1471 C CA . LYS A 1 180 ? -10.908 -3.749 1.867 1.00 92.56 180 LYS A CA 1
ATOM 1472 C C . LYS A 1 180 ? -9.547 -4.299 2.303 1.00 92.56 180 LYS A C 1
ATOM 1474 O O . LYS A 1 180 ? -9.335 -5.501 2.177 1.00 92.56 180 LYS A O 1
ATOM 1479 N N . LEU A 1 181 ? -8.680 -3.477 2.899 1.00 92.19 181 LEU A N 1
ATOM 1480 C CA . LEU A 1 181 ? -7.388 -3.930 3.438 1.00 92.19 181 LEU A CA 1
ATOM 1481 C C . LEU A 1 181 ? -7.550 -4.994 4.526 1.00 92.19 181 LEU A C 1
ATOM 1483 O O . LEU A 1 181 ? -6.818 -5.978 4.551 1.00 92.19 181 LEU A O 1
ATOM 1487 N N . SER A 1 182 ? -8.564 -4.852 5.379 1.00 89.81 182 SER A N 1
ATOM 1488 C CA . SER A 1 182 ? -8.861 -5.838 6.426 1.00 89.81 182 SER A CA 1
ATOM 1489 C C . SER A 1 182 ? -9.208 -7.214 5.857 1.00 89.81 182 SER A C 1
ATOM 1491 O O . SER A 1 182 ? -8.842 -8.234 6.438 1.00 89.81 182 SER A O 1
ATOM 1493 N N . LYS A 1 183 ? -9.878 -7.250 4.699 1.00 88.06 183 LYS A N 1
ATOM 1494 C CA . LYS A 1 183 ? -10.189 -8.492 3.980 1.00 88.06 183 LYS A CA 1
ATOM 1495 C C . LYS A 1 183 ? -8.975 -9.079 3.263 1.00 88.06 183 LYS A C 1
ATOM 1497 O O . LYS A 1 183 ? -8.923 -10.289 3.092 1.00 88.06 183 LYS A O 1
ATOM 1502 N N . MET A 1 184 ? -7.998 -8.259 2.871 1.00 87.12 184 MET A N 1
ATOM 1503 C CA . MET A 1 184 ? -6.788 -8.730 2.185 1.00 87.12 184 MET A CA 1
ATOM 1504 C C . MET A 1 184 ? -5.878 -9.586 3.074 1.00 87.12 184 MET A C 1
ATOM 1506 O O . MET A 1 184 ? -5.050 -10.327 2.553 1.00 87.12 184 MET A O 1
ATOM 1510 N N . PHE A 1 185 ? -6.054 -9.542 4.398 1.00 77.38 185 PHE A N 1
ATOM 1511 C CA . PHE A 1 185 ? -5.272 -10.340 5.346 1.00 77.38 185 PHE A CA 1
ATOM 1512 C C . PHE A 1 185 ? -5.421 -11.860 5.153 1.00 77.38 185 PHE A C 1
ATOM 1514 O O . PHE A 1 185 ? -4.544 -12.629 5.553 1.00 77.38 185 PHE A O 1
ATOM 1521 N N . THR A 1 186 ? -6.494 -12.308 4.496 1.00 75.31 186 THR A N 1
ATOM 1522 C CA . THR A 1 186 ? -6.707 -13.725 4.169 1.00 75.31 186 THR A CA 1
ATOM 1523 C C . THR A 1 186 ? -5.735 -14.246 3.108 1.00 75.31 186 THR A C 1
ATOM 1525 O O . THR A 1 186 ? -5.481 -15.450 3.059 1.00 75.31 186 THR A O 1
ATOM 1528 N N . PHE A 1 187 ? -5.136 -13.371 2.296 1.00 79.06 187 PHE A N 1
ATOM 1529 C CA . PHE A 1 187 ? -4.203 -13.761 1.242 1.00 79.06 187 PHE A CA 1
ATOM 1530 C C . PHE A 1 187 ? -2.758 -13.558 1.702 1.00 79.06 187 PHE A C 1
ATOM 1532 O O . PHE A 1 187 ? -2.367 -12.472 2.126 1.00 79.06 187 PHE A O 1
ATOM 1539 N N . VAL A 1 188 ? -1.948 -14.614 1.597 1.00 74.75 188 VAL A N 1
ATOM 1540 C CA . VAL A 1 188 ? -0.552 -14.632 2.075 1.00 74.75 188 VAL A CA 1
ATOM 1541 C C . VAL A 1 188 ? 0.307 -13.564 1.393 1.00 74.75 188 VAL A C 1
ATOM 1543 O O . VAL A 1 188 ? 1.126 -12.929 2.048 1.00 74.75 188 VAL A O 1
ATOM 1546 N N . GLU A 1 189 ? 0.072 -13.317 0.108 1.00 77.06 189 GLU A N 1
ATOM 1547 C CA . GLU A 1 189 ? 0.876 -12.424 -0.736 1.00 77.06 189 GLU A CA 1
ATOM 1548 C C . GLU A 1 189 ? 0.825 -10.952 -0.296 1.00 77.06 189 GLU A C 1
ATOM 1550 O O . GLU A 1 189 ? 1.790 -10.219 -0.494 1.00 77.06 189 GLU A O 1
ATOM 1555 N N . TYR A 1 190 ? -0.268 -10.505 0.335 1.00 82.06 190 TYR A N 1
ATOM 1556 C CA . TYR A 1 190 ? -0.400 -9.115 0.789 1.00 82.06 190 TYR A CA 1
ATOM 1557 C C . TYR A 1 190 ? 0.167 -8.892 2.196 1.00 82.06 190 TYR A C 1
ATOM 1559 O O . TYR A 1 190 ? 0.457 -7.755 2.566 1.00 82.06 190 TYR A O 1
ATOM 1567 N N . LYS A 1 191 ? 0.350 -9.952 2.995 1.00 79.38 191 LYS A N 1
ATOM 1568 C CA . LYS A 1 191 ? 0.724 -9.846 4.418 1.00 79.38 191 LYS A CA 1
ATOM 1569 C C . LYS A 1 191 ? 1.985 -9.019 4.697 1.00 79.38 191 LYS A C 1
ATOM 1571 O O . LYS A 1 191 ? 1.907 -8.185 5.601 1.00 79.38 191 LYS A O 1
ATOM 1576 N N . PRO A 1 192 ? 3.082 -9.136 3.918 1.00 83.25 192 PRO A N 1
ATOM 1577 C CA . PRO A 1 192 ? 4.280 -8.317 4.133 1.00 83.25 192 PRO A CA 1
ATOM 1578 C C . PRO A 1 192 ? 4.016 -6.808 4.028 1.00 83.25 192 PRO A C 1
ATOM 1580 O O . PRO A 1 192 ? 4.726 -5.998 4.616 1.00 83.25 192 PRO A O 1
ATOM 1583 N N . TYR A 1 193 ? 2.976 -6.431 3.289 1.00 87.62 193 TYR A N 1
ATOM 1584 C CA . TYR A 1 193 ? 2.684 -5.057 2.904 1.00 87.62 193 TYR A CA 1
ATOM 1585 C C . TYR A 1 193 ? 1.575 -4.409 3.735 1.00 87.62 193 TYR A C 1
ATOM 1587 O O . TYR A 1 193 ? 1.560 -3.189 3.914 1.00 87.62 193 TYR A O 1
ATOM 1595 N N . LEU A 1 194 ? 0.654 -5.213 4.278 1.00 89.00 194 LEU A N 1
ATOM 1596 C CA . LEU A 1 194 ? -0.515 -4.718 5.008 1.00 89.00 194 LEU A CA 1
ATOM 1597 C C . LEU A 1 194 ? -0.123 -3.843 6.195 1.00 89.00 194 LEU A C 1
ATOM 1599 O O . LEU A 1 194 ? -0.741 -2.802 6.406 1.00 89.00 194 LEU A O 1
ATOM 1603 N N . LEU A 1 195 ? 0.932 -4.205 6.928 1.00 89.81 195 LEU A N 1
ATOM 1604 C CA . LEU A 1 195 ? 1.411 -3.394 8.045 1.00 89.81 195 LEU A CA 1
ATOM 1605 C C . LEU A 1 195 ? 1.771 -1.971 7.608 1.00 89.81 195 LEU A C 1
ATOM 1607 O O . LEU A 1 195 ? 1.364 -1.003 8.252 1.00 89.81 195 LEU A O 1
ATOM 1611 N N . GLN A 1 196 ? 2.516 -1.842 6.508 1.00 91.38 196 GLN A N 1
ATOM 1612 C CA . GLN A 1 196 ? 2.916 -0.543 5.981 1.00 91.38 196 GLN A CA 1
ATOM 1613 C C . GLN A 1 196 ? 1.692 0.266 5.548 1.00 91.38 196 GLN A C 1
ATOM 1615 O O . GLN A 1 196 ? 1.625 1.455 5.839 1.00 91.38 196 GLN A O 1
ATOM 1620 N N . MET A 1 197 ? 0.703 -0.369 4.915 1.00 93.81 197 MET A N 1
ATOM 1621 C CA . MET A 1 197 ? -0.523 0.304 4.476 1.00 93.81 197 MET A CA 1
ATOM 1622 C C . MET A 1 197 ? -1.403 0.751 5.650 1.00 93.81 197 MET A C 1
ATOM 1624 O O . MET A 1 197 ? -1.870 1.888 5.652 1.00 93.81 197 MET A O 1
ATOM 1628 N N . PHE A 1 198 ? -1.597 -0.093 6.671 1.00 94.62 198 PHE A N 1
ATOM 1629 C CA . PHE A 1 198 ? -2.398 0.254 7.851 1.00 94.62 198 PHE A CA 1
ATOM 1630 C C . PHE A 1 198 ? -1.778 1.392 8.666 1.00 94.62 198 PHE A C 1
ATOM 1632 O O . PHE A 1 198 ? -2.506 2.269 9.121 1.00 94.62 198 PHE A O 1
ATOM 1639 N N . ARG A 1 199 ? -0.444 1.449 8.783 1.00 94.12 199 ARG A N 1
ATOM 1640 C CA . ARG A 1 199 ? 0.261 2.551 9.469 1.00 94.12 199 ARG A CA 1
ATOM 1641 C C . ARG A 1 199 ? 0.045 3.920 8.826 1.00 94.12 199 ARG A C 1
ATOM 1643 O O . ARG A 1 199 ? 0.278 4.932 9.476 1.00 94.12 199 ARG A O 1
ATOM 1650 N N . LYS A 1 200 ? -0.373 3.970 7.559 1.00 95.19 200 LYS A N 1
ATOM 1651 C CA . LYS A 1 200 ? -0.622 5.234 6.858 1.00 95.19 200 LYS A CA 1
ATOM 1652 C C . LYS A 1 200 ? -1.974 5.860 7.179 1.00 95.19 200 LYS A C 1
ATOM 1654 O O . LYS A 1 200 ? -2.200 6.996 6.777 1.00 95.19 200 LYS A O 1
ATOM 1659 N N . PHE A 1 201 ? -2.870 5.165 7.876 1.00 95.81 201 PHE A N 1
ATOM 1660 C CA . PHE A 1 201 ? -4.145 5.741 8.295 1.00 95.81 201 PHE A CA 1
ATOM 1661 C C . PHE A 1 201 ? -3.923 6.707 9.460 1.00 95.81 201 PHE A C 1
ATOM 1663 O O . PHE A 1 201 ? -3.576 6.296 10.564 1.00 95.81 201 PHE A O 1
ATOM 1670 N N . ASN A 1 202 ? -4.163 7.997 9.234 1.00 94.00 202 ASN A N 1
ATOM 1671 C CA . ASN A 1 202 ? -4.193 8.985 10.303 1.00 94.00 202 ASN A CA 1
ATOM 1672 C C . ASN A 1 202 ? -5.604 9.036 10.891 1.00 94.00 202 ASN A C 1
ATOM 1674 O O . ASN A 1 202 ? -6.427 9.883 10.538 1.00 94.00 202 ASN A O 1
ATOM 1678 N N . VAL A 1 203 ? -5.891 8.071 11.765 1.00 93.50 203 VAL A N 1
ATOM 1679 C CA . VAL A 1 203 ? -7.199 7.954 12.412 1.00 93.50 203 VAL A CA 1
ATOM 1680 C C . VAL A 1 203 ? -7.484 9.207 13.233 1.00 93.50 203 VAL A C 1
ATOM 1682 O O . VAL A 1 203 ? -8.565 9.765 13.092 1.00 93.50 203 VAL A O 1
ATOM 1685 N N . ASN A 1 204 ? -6.510 9.729 13.982 1.00 91.69 204 ASN A N 1
ATOM 1686 C CA . ASN A 1 204 ? -6.697 10.974 14.724 1.00 91.69 204 ASN A CA 1
ATOM 1687 C C . ASN A 1 204 ? -7.196 12.120 13.823 1.00 91.69 204 ASN A C 1
ATOM 1689 O O . ASN A 1 204 ? -8.305 12.603 14.023 1.00 91.69 204 ASN A O 1
ATOM 1693 N N . GLN A 1 205 ? -6.459 12.469 12.763 1.00 91.69 205 GLN A N 1
ATOM 1694 C CA . GLN A 1 205 ? -6.851 13.540 11.833 1.00 91.69 205 GLN A CA 1
ATOM 1695 C C . GLN A 1 205 ? -8.230 13.301 11.197 1.00 91.69 205 GLN A C 1
ATOM 1697 O O . GLN A 1 205 ? -9.015 14.235 11.023 1.00 91.69 205 GLN A O 1
ATOM 1702 N N . TRP A 1 206 ? -8.553 12.052 10.850 1.00 93.44 206 TRP A N 1
ATOM 1703 C CA . TRP A 1 206 ? -9.864 11.722 10.293 1.00 93.44 206 TRP A CA 1
ATOM 1704 C C . TRP A 1 206 ? -10.993 11.927 11.314 1.00 93.44 206 TRP A C 1
ATOM 1706 O O . TRP A 1 206 ? -12.078 12.378 10.942 1.00 93.44 206 TRP A O 1
ATOM 1716 N N . PHE A 1 207 ? -10.755 11.636 12.594 1.00 90.06 207 PHE A N 1
ATOM 1717 C CA . PHE A 1 207 ? -11.731 11.839 13.663 1.00 90.06 207 PHE A CA 1
ATOM 1718 C C . PHE A 1 207 ? -11.875 13.309 14.082 1.00 90.06 207 PHE A C 1
ATOM 1720 O O . PHE A 1 207 ? -13.000 13.707 14.391 1.00 90.06 207 PHE A O 1
ATOM 1727 N N . GLU A 1 208 ? -10.813 14.124 14.031 1.00 89.94 208 GLU A N 1
ATOM 1728 C CA . GLU A 1 208 ? -10.877 15.579 14.288 1.00 89.94 208 GLU A CA 1
ATOM 1729 C C . GLU A 1 208 ? -11.810 16.293 13.307 1.00 89.94 208 GLU A C 1
ATOM 1731 O O . GLU A 1 208 ? -12.482 17.254 13.678 1.00 89.94 208 GLU A O 1
ATOM 1736 N N . ASN A 1 209 ? -11.910 15.798 12.070 1.00 89.12 209 ASN A N 1
ATOM 1737 C CA . ASN A 1 209 ? -12.744 16.415 11.048 1.00 89.12 209 ASN A CA 1
ATOM 1738 C C . ASN A 1 209 ? -14.251 16.302 11.401 1.00 89.12 209 ASN A C 1
ATOM 1740 O O . ASN A 1 209 ? -14.810 15.195 11.413 1.00 89.12 209 ASN A O 1
ATOM 1744 N N . PRO A 1 210 ? -14.953 17.427 11.653 1.00 85.69 210 PRO A N 1
ATOM 1745 C CA . PRO A 1 210 ? -16.349 17.423 12.098 1.00 85.69 210 PRO A CA 1
ATOM 1746 C C . PRO A 1 210 ? -17.316 16.850 11.053 1.00 85.69 210 PRO A C 1
ATOM 1748 O O . PRO A 1 210 ? -18.333 16.248 11.418 1.00 85.69 210 PRO A O 1
ATOM 1751 N N . SER A 1 211 ? -16.970 16.940 9.764 1.00 86.81 211 SER A N 1
ATOM 1752 C CA . SER A 1 211 ? -17.744 16.376 8.649 1.00 86.81 211 SER A CA 1
ATOM 1753 C C . SER A 1 211 ? -17.874 14.849 8.722 1.00 86.81 211 SER A C 1
ATOM 1755 O O . SER A 1 211 ? -18.734 14.262 8.069 1.00 86.81 211 SER A O 1
ATOM 1757 N N . ASN A 1 212 ? -17.048 14.192 9.542 1.00 88.44 212 ASN A N 1
ATOM 1758 C CA . ASN A 1 212 ? -17.026 12.739 9.694 1.00 88.44 212 ASN A CA 1
ATOM 1759 C C . ASN A 1 212 ? -17.863 12.238 10.876 1.00 88.44 212 ASN A C 1
ATOM 1761 O O . ASN A 1 212 ? -17.985 11.027 11.048 1.00 88.44 212 ASN A O 1
ATOM 1765 N N . SER A 1 213 ? -18.455 13.132 11.677 1.00 84.62 213 SER A N 1
ATOM 1766 C CA . SER A 1 213 ? -19.194 12.810 12.911 1.00 84.62 213 SER A CA 1
ATOM 1767 C C . SER A 1 213 ? -20.199 11.660 12.747 1.00 84.62 213 SER A C 1
ATOM 1769 O O . SER A 1 213 ? -20.118 10.670 13.474 1.00 84.62 213 SER A O 1
ATOM 1771 N N . ASN A 1 214 ? -21.051 11.724 11.721 1.00 87.69 214 ASN A N 1
ATOM 1772 C CA . ASN A 1 214 ? -22.071 10.708 11.424 1.00 87.69 214 ASN A CA 1
ATOM 1773 C C . ASN A 1 214 ? -21.500 9.347 10.983 1.00 87.69 214 ASN A C 1
ATOM 1775 O O . ASN A 1 214 ? -22.216 8.351 10.962 1.00 87.69 214 ASN A O 1
ATOM 1779 N N . ARG A 1 215 ? -20.213 9.285 10.625 1.00 89.75 215 ARG A N 1
ATOM 1780 C CA . ARG A 1 215 ? -19.530 8.085 10.110 1.00 89.75 215 ARG A CA 1
ATOM 1781 C C . ARG A 1 215 ? -18.559 7.468 11.119 1.00 89.75 215 ARG A C 1
ATOM 1783 O O . ARG A 1 215 ? -18.035 6.382 10.879 1.00 89.75 215 ARG A O 1
ATOM 1790 N N . ARG A 1 216 ? -18.330 8.127 12.261 1.00 90.19 216 ARG A N 1
ATOM 1791 C CA . ARG A 1 216 ? -17.425 7.667 13.330 1.00 90.19 216 ARG A CA 1
ATOM 1792 C C . ARG A 1 216 ? -17.782 6.266 13.827 1.00 90.19 216 ARG A C 1
ATOM 1794 O O . ARG A 1 216 ? -16.905 5.416 13.935 1.00 90.19 216 ARG A O 1
ATOM 1801 N N . VAL A 1 217 ? -19.072 6.002 14.046 1.00 89.38 217 VAL A N 1
ATOM 1802 C CA . VAL A 1 217 ? -19.568 4.680 14.473 1.00 89.38 217 VAL A CA 1
ATOM 1803 C C . VAL A 1 217 ? -19.295 3.614 13.408 1.00 89.38 217 VAL A C 1
ATOM 1805 O O . VAL A 1 217 ? -18.850 2.519 13.733 1.00 89.38 217 VAL A O 1
ATOM 1808 N N . THR A 1 218 ? -19.475 3.943 12.127 1.00 92.44 218 THR A N 1
ATOM 1809 C CA . THR A 1 218 ? -19.188 3.027 11.013 1.00 92.44 218 THR A CA 1
ATOM 1810 C C . THR A 1 218 ? -17.700 2.693 10.904 1.00 92.44 218 THR A C 1
ATOM 1812 O O . THR A 1 218 ? -17.349 1.562 10.566 1.00 92.44 218 THR A O 1
ATOM 1815 N N . PHE A 1 219 ? -16.810 3.648 11.193 1.00 93.75 219 PHE A N 1
ATOM 1816 C CA . PHE A 1 219 ? -15.376 3.365 11.258 1.00 93.75 219 PHE A CA 1
ATOM 1817 C C . PHE A 1 219 ? -15.029 2.480 12.458 1.00 93.75 219 PHE A C 1
ATOM 1819 O O . PHE A 1 219 ? -14.252 1.541 12.316 1.00 93.75 219 PHE A O 1
ATOM 1826 N N . ILE A 1 220 ? -15.626 2.740 13.623 1.00 92.06 220 ILE A N 1
ATOM 1827 C CA . ILE A 1 220 ? -15.441 1.916 14.826 1.00 92.06 220 ILE A CA 1
ATOM 1828 C C . ILE A 1 220 ? -15.848 0.460 14.554 1.00 92.06 220 ILE A C 1
ATOM 1830 O O . ILE A 1 220 ? -15.090 -0.453 14.869 1.00 92.06 220 ILE A O 1
ATOM 1834 N N . ASP A 1 221 ? -16.982 0.237 13.889 1.00 92.00 221 ASP A N 1
ATOM 1835 C CA . ASP A 1 221 ? -17.395 -1.095 13.435 1.00 92.00 221 ASP A CA 1
ATOM 1836 C C . ASP A 1 221 ? -16.375 -1.722 12.463 1.00 92.00 221 ASP A C 1
ATOM 1838 O O . ASP A 1 221 ? -15.984 -2.880 12.613 1.00 92.00 221 ASP A O 1
ATOM 1842 N N . ALA A 1 222 ? -15.857 -0.954 11.498 1.00 94.50 222 ALA A N 1
ATOM 1843 C CA . ALA A 1 222 ? -14.809 -1.433 10.593 1.00 94.50 222 ALA A CA 1
ATOM 1844 C C . ALA A 1 222 ? -13.528 -1.856 11.341 1.00 94.50 222 ALA A C 1
ATOM 1846 O O . ALA A 1 222 ? -12.933 -2.884 11.008 1.00 94.50 222 ALA A O 1
ATOM 1847 N N . LEU A 1 223 ? -13.127 -1.095 12.362 1.00 94.06 223 LEU A N 1
ATOM 1848 C CA . LEU A 1 223 ? -11.981 -1.392 13.219 1.00 94.06 223 LEU A CA 1
ATOM 1849 C C . LEU A 1 223 ? -12.203 -2.663 14.048 1.00 94.06 223 LEU A C 1
ATOM 1851 O O . LEU A 1 223 ? -11.302 -3.496 14.126 1.00 94.06 223 LEU A O 1
ATOM 1855 N N . PHE A 1 224 ? -13.397 -2.854 14.615 1.00 91.12 224 PHE A N 1
ATOM 1856 C CA . PHE A 1 224 ? -13.734 -4.083 15.337 1.00 91.12 224 PHE A CA 1
ATOM 1857 C C . PHE A 1 224 ? -13.737 -5.308 14.428 1.00 91.12 224 PHE A C 1
ATOM 1859 O O . PHE A 1 224 ? -13.168 -6.337 14.787 1.00 91.12 224 PHE A O 1
ATOM 1866 N N . ASN A 1 225 ? -14.307 -5.193 13.229 1.00 91.44 225 ASN A N 1
ATOM 1867 C CA . ASN A 1 225 ? -14.296 -6.273 12.246 1.00 91.44 225 ASN A CA 1
ATOM 1868 C C . ASN A 1 225 ? -12.868 -6.625 11.799 1.00 91.44 225 ASN A C 1
ATOM 1870 O O . ASN A 1 225 ? -12.537 -7.803 11.655 1.00 91.44 225 ASN A O 1
ATOM 1874 N N . HIS A 1 226 ? -11.998 -5.624 11.634 1.00 91.38 226 HIS A N 1
ATOM 1875 C CA . HIS A 1 226 ? -10.575 -5.850 11.385 1.00 91.38 226 HIS A CA 1
ATOM 1876 C C . HIS A 1 226 ? -9.908 -6.604 12.539 1.00 91.38 226 HIS A C 1
ATOM 1878 O O . HIS A 1 226 ? -9.271 -7.631 12.320 1.00 91.38 226 HIS A O 1
ATOM 1884 N N . PHE A 1 227 ? -10.098 -6.127 13.770 1.00 89.25 227 PHE A N 1
ATOM 1885 C CA . PHE A 1 227 ? -9.515 -6.731 14.963 1.00 89.25 227 PHE A CA 1
ATOM 1886 C C . PHE A 1 227 ? -9.979 -8.183 15.158 1.00 89.25 227 PHE A C 1
ATOM 1888 O O . PHE A 1 227 ? -9.169 -9.068 15.423 1.00 89.25 227 PHE A O 1
ATOM 1895 N N . ARG A 1 228 ? -11.268 -8.457 14.930 1.00 87.88 228 ARG A N 1
ATOM 1896 C CA . ARG A 1 228 ? -11.823 -9.814 14.926 1.00 87.88 228 ARG A CA 1
ATOM 1897 C C . ARG A 1 228 ? -11.169 -10.701 13.865 1.00 87.88 228 ARG A C 1
ATOM 1899 O O . ARG A 1 228 ? -10.786 -11.824 14.175 1.00 87.88 228 ARG A O 1
ATOM 1906 N N . SER A 1 229 ? -10.994 -10.192 12.644 1.00 86.00 229 SER A N 1
ATOM 1907 C CA . SER A 1 229 ? -10.302 -10.915 11.568 1.00 86.00 229 SER A CA 1
ATOM 1908 C C . SER A 1 229 ? -8.857 -11.258 11.948 1.00 86.00 229 SER A C 1
ATOM 1910 O O . SER A 1 229 ? -8.393 -12.358 11.646 1.00 86.00 229 SER A O 1
ATOM 1912 N N . LEU A 1 230 ? -8.145 -10.367 12.652 1.00 85.12 230 LEU A N 1
ATOM 1913 C CA . LEU A 1 230 ? -6.805 -10.671 13.169 1.00 85.12 230 LEU A CA 1
ATOM 1914 C C . LEU A 1 230 ? -6.838 -11.839 14.166 1.00 85.12 230 LEU A C 1
ATOM 1916 O O . LEU A 1 230 ? -6.012 -12.741 14.043 1.00 85.12 230 LEU A O 1
ATOM 1920 N N . ILE A 1 231 ? -7.814 -11.872 15.084 1.00 81.75 231 ILE A N 1
ATOM 1921 C CA . ILE A 1 231 ? -7.985 -12.971 16.057 1.00 81.75 231 ILE A CA 1
ATOM 1922 C C . ILE A 1 231 ? -8.267 -14.289 15.352 1.00 81.75 231 ILE A C 1
ATOM 1924 O O . ILE A 1 231 ? -7.595 -15.285 15.613 1.00 81.75 231 ILE A O 1
ATOM 1928 N N . GLU A 1 232 ? -9.222 -14.297 14.428 1.00 80.69 232 GLU A N 1
ATOM 1929 C CA . GLU A 1 232 ? -9.604 -15.506 13.700 1.00 80.69 232 GLU A CA 1
ATOM 1930 C C . GLU A 1 232 ? -8.425 -16.059 12.887 1.00 80.69 232 GLU A C 1
ATOM 1932 O O . GLU A 1 232 ? -8.118 -17.249 12.958 1.00 80.69 232 GLU A O 1
ATOM 1937 N N . ASN A 1 233 ? -7.696 -15.197 12.175 1.00 75.00 233 ASN A N 1
ATOM 1938 C CA . ASN A 1 233 ? -6.526 -15.615 11.404 1.00 75.00 233 ASN A CA 1
ATOM 1939 C C . ASN A 1 233 ? -5.360 -16.070 12.289 1.00 75.00 233 ASN A C 1
ATOM 1941 O O . ASN A 1 233 ? -4.639 -16.995 11.914 1.00 75.00 233 ASN A O 1
ATOM 1945 N N . TYR A 1 234 ? -5.188 -15.461 13.461 1.00 73.00 234 TYR A N 1
ATOM 1946 C CA . TYR A 1 234 ? -4.193 -15.886 14.438 1.00 73.00 234 TYR A CA 1
ATOM 1947 C C . TYR A 1 234 ? -4.503 -17.278 14.997 1.00 73.00 234 TYR A C 1
ATOM 1949 O O . TYR A 1 234 ? -3.644 -18.158 14.997 1.00 73.00 234 TYR A O 1
ATOM 1957 N N . ALA A 1 235 ? -5.755 -17.507 15.400 1.00 70.69 235 ALA A N 1
ATOM 1958 C CA . ALA A 1 235 ? -6.220 -18.796 15.897 1.00 70.69 235 ALA A CA 1
ATOM 1959 C C . ALA A 1 235 ? -6.112 -19.898 14.831 1.00 70.69 235 ALA A C 1
ATOM 1961 O O . ALA A 1 235 ? -5.812 -21.046 15.154 1.00 70.69 235 ALA A O 1
ATOM 1962 N N . LEU A 1 236 ? -6.336 -19.559 13.557 1.00 69.38 236 LEU A N 1
ATOM 1963 C CA . LEU A 1 236 ? -6.125 -20.476 12.437 1.00 69.38 236 LEU A CA 1
ATOM 1964 C C . LEU A 1 236 ? -4.642 -20.777 12.205 1.00 69.38 236 LEU A C 1
ATOM 1966 O O . LEU A 1 236 ? -4.309 -21.931 11.951 1.00 69.38 236 LEU A O 1
ATOM 1970 N N . ALA A 1 237 ? -3.762 -19.775 12.297 1.00 65.50 237 ALA A N 1
ATOM 1971 C CA . ALA A 1 237 ? -2.320 -19.974 12.170 1.00 65.50 237 ALA A CA 1
ATOM 1972 C C . ALA A 1 237 ? -1.790 -20.903 13.271 1.00 65.50 237 ALA A C 1
ATOM 1974 O O . ALA A 1 237 ? -1.131 -21.883 12.958 1.00 65.50 237 ALA A O 1
ATOM 1975 N N . ALA A 1 238 ? -2.185 -20.679 14.528 1.00 64.19 238 ALA A N 1
ATOM 1976 C CA . ALA A 1 238 ? -1.763 -21.496 15.669 1.00 64.19 238 ALA A CA 1
ATOM 1977 C C . ALA A 1 238 ? -2.261 -22.958 15.627 1.00 64.19 238 ALA A C 1
ATOM 1979 O O . ALA A 1 238 ? -1.734 -23.809 16.337 1.00 64.19 238 ALA A O 1
ATOM 1980 N N . LYS A 1 239 ? -3.293 -23.259 14.825 1.00 64.69 239 LYS A N 1
ATOM 1981 C CA . LYS A 1 239 ? -3.872 -24.607 14.680 1.00 64.69 239 LYS A CA 1
ATOM 1982 C C . LYS A 1 239 ? -3.330 -25.390 13.482 1.00 64.69 239 LYS A C 1
ATOM 1984 O O . LYS A 1 239 ? -3.693 -26.557 13.325 1.00 64.69 239 LYS A O 1
ATOM 1989 N N . ARG A 1 240 ? -2.530 -24.783 12.597 1.00 62.91 240 ARG A N 1
ATOM 1990 C CA . ARG A 1 240 ? -1.995 -25.499 11.432 1.00 62.91 240 ARG A CA 1
ATOM 1991 C C . ARG A 1 240 ? -0.844 -26.404 11.863 1.00 62.91 240 ARG A C 1
ATOM 1993 O O . ARG A 1 240 ? 0.189 -25.945 12.323 1.00 62.91 240 ARG A O 1
ATOM 2000 N N . ASN A 1 241 ? -1.005 -27.709 11.647 1.00 50.94 241 ASN A N 1
ATOM 2001 C CA . ASN A 1 241 ? 0.126 -28.632 11.624 1.00 50.94 241 ASN A CA 1
ATOM 2002 C C . ASN A 1 241 ? 0.931 -28.335 10.358 1.00 50.94 241 ASN A C 1
ATOM 2004 O O . ASN A 1 241 ? 0.576 -28.807 9.275 1.00 50.94 241 ASN A O 1
ATOM 2008 N N . ASN A 1 242 ? 1.959 -27.498 10.463 1.00 54.78 242 ASN A N 1
ATOM 2009 C CA . ASN A 1 242 ? 2.729 -27.138 9.285 1.00 54.78 242 ASN A CA 1
ATOM 2010 C C . ASN A 1 242 ? 3.602 -28.299 8.802 1.00 54.78 242 ASN A C 1
ATOM 2012 O O . ASN A 1 242 ? 4.195 -29.015 9.615 1.00 54.78 242 ASN A O 1
ATOM 2016 N N . PRO A 1 243 ? 3.718 -28.479 7.476 1.00 51.03 243 PRO A N 1
ATOM 2017 C CA . PRO A 1 243 ? 4.721 -29.365 6.916 1.00 51.03 243 PRO A CA 1
ATOM 2018 C C . PRO A 1 243 ? 6.128 -28.883 7.322 1.00 51.03 243 PRO A C 1
ATOM 2020 O O . PRO A 1 243 ? 6.349 -27.676 7.475 1.00 51.03 243 PRO A O 1
ATOM 2023 N N . PRO A 1 244 ? 7.092 -29.802 7.497 1.00 41.12 244 PRO A N 1
ATOM 2024 C CA . PRO A 1 244 ? 8.457 -29.440 7.863 1.00 41.12 244 PRO A CA 1
ATOM 2025 C C . PRO A 1 244 ? 9.055 -28.484 6.817 1.00 41.12 244 PRO A C 1
ATOM 2027 O O . PRO A 1 244 ? 9.093 -28.812 5.633 1.00 41.12 244 PRO A O 1
ATOM 2030 N N . GLY A 1 245 ? 9.503 -27.301 7.259 1.00 49.94 245 GLY A N 1
ATOM 2031 C CA . GLY A 1 245 ? 10.126 -26.270 6.413 1.00 49.94 245 GLY A CA 1
ATOM 2032 C C . GLY A 1 245 ? 9.341 -24.960 6.244 1.00 49.94 245 GLY A C 1
ATOM 2033 O O . GLY A 1 245 ? 9.838 -24.059 5.576 1.00 49.94 245 GLY A O 1
ATOM 2034 N N . TYR A 1 246 ? 8.147 -24.822 6.836 1.00 53.19 246 TYR A N 1
ATOM 2035 C CA . TYR A 1 246 ? 7.416 -23.546 6.889 1.00 53.19 246 TYR A CA 1
ATOM 2036 C C . TYR A 1 246 ? 7.661 -22.831 8.228 1.00 53.19 246 TYR A C 1
ATOM 2038 O O . TYR A 1 246 ? 7.147 -23.259 9.263 1.00 53.19 246 TYR A O 1
ATOM 2046 N N . ASP A 1 247 ? 8.425 -21.736 8.211 1.00 56.19 247 ASP A N 1
ATOM 2047 C CA . ASP A 1 247 ? 8.643 -20.898 9.395 1.00 56.19 247 ASP A CA 1
ATOM 2048 C C . ASP A 1 247 ? 7.365 -20.109 9.737 1.00 56.19 247 ASP A C 1
ATOM 2050 O O . ASP A 1 247 ? 6.926 -19.244 8.980 1.00 56.19 247 ASP A O 1
ATOM 2054 N N . GLU A 1 248 ? 6.755 -20.387 10.895 1.00 59.47 248 GLU A N 1
ATOM 2055 C CA . GLU A 1 248 ? 5.577 -19.656 11.411 1.00 59.47 248 GLU A CA 1
ATOM 2056 C C . GLU A 1 248 ? 5.915 -18.310 12.052 1.00 59.47 248 GLU A C 1
ATOM 2058 O O . GLU A 1 248 ? 5.052 -17.435 12.171 1.00 59.47 248 GLU A O 1
ATOM 2063 N N . LEU A 1 249 ? 7.172 -18.141 12.468 1.00 61.06 249 LEU A N 1
ATOM 2064 C CA . LEU A 1 249 ? 7.656 -16.950 13.163 1.00 61.06 249 LEU A CA 1
ATOM 2065 C C . LEU A 1 249 ? 7.323 -15.634 12.434 1.00 61.06 249 LEU A C 1
ATOM 2067 O O . LEU A 1 249 ? 6.778 -14.739 13.086 1.00 61.06 249 LEU A O 1
ATOM 2071 N N . PRO A 1 250 ? 7.539 -15.506 11.108 1.00 67.44 250 PRO A N 1
ATOM 2072 C CA . PRO A 1 250 ? 7.230 -14.277 10.381 1.00 67.44 250 PRO A CA 1
ATOM 2073 C C . PRO A 1 250 ? 5.738 -13.927 10.408 1.00 67.44 250 PRO A C 1
ATOM 2075 O O . PRO A 1 250 ? 5.373 -12.755 10.471 1.00 67.44 250 PRO A O 1
ATOM 2078 N N . LEU A 1 251 ? 4.855 -14.932 10.387 1.00 67.88 251 LEU A N 1
ATOM 2079 C CA . LEU A 1 251 ? 3.410 -14.711 10.355 1.00 67.88 251 LEU A CA 1
ATOM 2080 C C . LEU A 1 251 ? 2.877 -14.246 11.716 1.00 67.88 251 LEU A C 1
ATOM 2082 O O . LEU A 1 251 ? 2.052 -13.329 11.781 1.00 67.88 251 LEU A O 1
ATOM 2086 N N . ILE A 1 252 ? 3.352 -14.863 12.800 1.00 70.75 252 ILE A N 1
ATOM 2087 C CA . ILE A 1 252 ? 3.001 -14.474 14.172 1.00 70.75 252 ILE A CA 1
ATOM 2088 C C . ILE A 1 252 ? 3.478 -13.045 14.443 1.00 70.75 252 ILE A C 1
ATOM 2090 O O . ILE A 1 252 ? 2.717 -12.232 14.970 1.00 70.75 252 ILE A O 1
ATOM 2094 N N . GLU A 1 253 ? 4.704 -12.716 14.038 1.00 76.44 253 GLU A N 1
ATOM 2095 C CA . GLU A 1 253 ? 5.268 -11.380 14.212 1.00 76.44 253 GLU A CA 1
ATOM 2096 C C . GLU A 1 253 ? 4.490 -10.316 13.425 1.00 76.44 253 GLU A C 1
ATOM 2098 O O . GLU A 1 253 ? 4.079 -9.308 14.002 1.00 76.44 253 GLU A O 1
ATOM 2103 N N . GLN A 1 254 ? 4.191 -10.561 12.146 1.00 75.88 254 GLN A N 1
ATOM 2104 C CA . GLN A 1 254 ? 3.389 -9.641 11.329 1.00 75.88 254 GLN A CA 1
ATOM 2105 C C . GLN A 1 254 ? 1.984 -9.427 11.905 1.00 75.88 254 GLN A C 1
ATOM 2107 O O . GLN A 1 254 ? 1.485 -8.300 11.940 1.00 75.88 254 GLN A O 1
ATOM 2112 N N . THR A 1 255 ? 1.345 -10.491 12.401 1.00 78.81 255 THR A N 1
ATOM 2113 C CA . THR A 1 255 ? 0.016 -10.386 13.021 1.00 78.81 255 THR A CA 1
ATOM 2114 C C . THR A 1 255 ? 0.078 -9.572 14.316 1.00 78.81 255 THR A C 1
ATOM 2116 O O . THR A 1 255 ? -0.767 -8.707 14.539 1.00 78.81 255 THR A O 1
ATOM 2119 N N . ASN A 1 256 ? 1.116 -9.766 15.137 1.00 80.19 256 ASN A N 1
ATOM 2120 C CA . ASN A 1 256 ? 1.360 -8.961 16.339 1.00 80.19 256 ASN A CA 1
ATOM 2121 C C . ASN A 1 256 ? 1.560 -7.475 16.020 1.00 80.19 256 ASN A C 1
ATOM 2123 O O . ASN A 1 256 ? 0.978 -6.622 16.690 1.00 80.19 256 ASN A O 1
ATOM 2127 N N . GLN A 1 257 ? 2.320 -7.166 14.971 1.00 85.31 257 GLN A N 1
ATOM 2128 C CA . GLN A 1 257 ? 2.535 -5.790 14.527 1.00 85.31 257 GLN A CA 1
ATOM 2129 C C . GLN A 1 257 ? 1.235 -5.144 14.015 1.00 85.31 257 GLN A C 1
ATOM 2131 O O . GLN A 1 257 ? 1.006 -3.955 14.236 1.00 85.31 257 GLN A O 1
ATOM 2136 N N . LEU A 1 258 ? 0.345 -5.905 13.372 1.00 87.06 258 LEU A N 1
ATOM 2137 C CA . LEU A 1 258 ? -0.979 -5.418 12.963 1.00 87.06 258 LEU A CA 1
ATOM 2138 C C . LEU A 1 258 ? -1.927 -5.207 14.151 1.00 87.06 258 LEU A C 1
ATOM 2140 O O . LEU A 1 258 ? -2.702 -4.244 14.152 1.00 87.06 258 LEU A O 1
ATOM 2144 N N . TYR A 1 259 ? -1.831 -6.040 15.193 1.00 87.31 259 TYR A N 1
ATOM 2145 C CA . TYR A 1 259 ? -2.512 -5.777 16.461 1.00 87.31 259 TYR A CA 1
ATOM 2146 C C . TYR A 1 259 ? -2.053 -4.459 17.082 1.00 87.31 259 TYR A C 1
ATOM 2148 O O . TYR A 1 259 ? -2.897 -3.687 17.527 1.00 87.31 259 TYR A O 1
ATOM 2156 N N . ASP A 1 260 ? -0.748 -4.170 17.075 1.00 88.25 260 ASP A N 1
ATOM 2157 C CA . ASP A 1 260 ? -0.218 -2.902 17.594 1.00 88.25 260 ASP A CA 1
ATOM 2158 C C . ASP A 1 260 ? -0.803 -1.695 16.872 1.00 88.25 260 ASP A C 1
ATOM 2160 O O . ASP A 1 260 ? -1.220 -0.730 17.512 1.00 88.25 260 ASP A O 1
ATOM 2164 N N . VAL A 1 261 ? -0.886 -1.764 15.543 1.00 91.62 261 VAL A N 1
ATOM 2165 C CA . VAL A 1 261 ? -1.486 -0.692 14.743 1.00 91.62 261 VAL A CA 1
ATOM 2166 C C . VAL A 1 261 ? -2.973 -0.537 15.064 1.00 91.62 261 VAL A C 1
ATOM 2168 O O . VAL A 1 261 ? -3.438 0.579 15.287 1.00 91.62 261 VAL A O 1
ATOM 2171 N N . SER A 1 262 ? -3.709 -1.646 15.173 1.00 91.19 262 SER A N 1
ATOM 2172 C CA . SER A 1 262 ? -5.132 -1.630 15.537 1.00 91.19 262 SER A CA 1
ATOM 2173 C C . SER A 1 262 ? -5.369 -1.014 16.916 1.00 91.19 262 SER A C 1
ATOM 2175 O O . SER A 1 262 ? -6.244 -0.166 17.069 1.00 91.19 262 SER A O 1
ATOM 2177 N N . ILE A 1 263 ? -4.561 -1.390 17.910 1.00 90.50 263 ILE A N 1
ATOM 2178 C CA . ILE A 1 263 ? -4.594 -0.815 19.260 1.00 90.50 263 ILE A CA 1
ATOM 2179 C C . ILE A 1 263 ? -4.262 0.677 19.210 1.00 90.50 263 ILE A C 1
ATOM 2181 O O . ILE A 1 263 ? -4.950 1.473 19.843 1.00 90.50 263 ILE A O 1
ATOM 2185 N N . GLY A 1 264 ? -3.256 1.073 18.426 1.00 91.56 264 GLY A N 1
ATOM 2186 C CA . GLY A 1 264 ? -2.916 2.477 18.203 1.00 91.56 264 GLY A CA 1
ATOM 2187 C C . GLY A 1 264 ? -4.107 3.282 17.681 1.00 91.56 264 GLY A C 1
ATOM 2188 O O . GLY A 1 264 ? -4.411 4.345 18.219 1.00 91.56 264 GLY A O 1
ATOM 2189 N N . HIS A 1 265 ? -4.844 2.745 16.705 1.00 93.62 265 HIS A N 1
ATOM 2190 C CA . HIS A 1 265 ? -6.078 3.362 16.215 1.00 93.62 265 HIS A CA 1
ATOM 2191 C C . HIS A 1 265 ? -7.159 3.447 17.307 1.00 93.62 265 HIS A C 1
ATOM 2193 O O . HIS A 1 265 ? -7.787 4.492 17.449 1.00 93.62 265 HIS A O 1
ATOM 2199 N N . MET A 1 266 ? -7.353 2.402 18.123 1.00 91.88 266 MET A N 1
ATOM 2200 C CA . MET A 1 266 ? -8.309 2.428 19.246 1.00 91.88 266 MET A CA 1
ATOM 2201 C C . MET A 1 266 ? -7.953 3.499 20.288 1.00 91.88 266 MET A C 1
ATOM 2203 O O . MET A 1 266 ? -8.831 4.227 20.746 1.00 91.88 266 MET A O 1
ATOM 2207 N N . ILE A 1 267 ? -6.668 3.633 20.634 1.00 90.56 267 ILE A N 1
ATOM 2208 C CA . ILE A 1 267 ? -6.177 4.660 21.565 1.00 90.56 267 ILE A CA 1
ATOM 2209 C C . ILE A 1 267 ? -6.444 6.060 21.008 1.00 90.56 267 ILE A C 1
ATOM 2211 O O . ILE A 1 267 ? -6.926 6.921 21.738 1.00 90.56 267 ILE A O 1
ATOM 2215 N N . GLN A 1 268 ? -6.188 6.287 19.716 1.00 90.69 268 GLN A N 1
ATOM 2216 C CA . GLN A 1 268 ? -6.491 7.573 19.080 1.00 90.69 268 GLN A CA 1
ATOM 2217 C C . GLN A 1 268 ? -7.986 7.908 19.166 1.00 90.69 268 GLN A C 1
ATOM 2219 O O . GLN A 1 268 ? -8.342 9.050 19.438 1.00 90.69 268 GLN A O 1
ATOM 2224 N N . ILE A 1 269 ? -8.868 6.916 19.013 1.00 89.44 269 ILE A N 1
ATOM 2225 C CA . ILE A 1 269 ? -10.322 7.099 19.136 1.00 89.44 269 ILE A CA 1
ATOM 2226 C C . ILE A 1 269 ? -10.734 7.405 20.585 1.00 89.44 269 ILE A C 1
ATOM 2228 O O . ILE A 1 269 ? -11.635 8.212 20.802 1.00 89.44 269 ILE A O 1
ATOM 2232 N N . LEU A 1 270 ? -10.073 6.822 21.590 1.00 86.81 270 LEU A N 1
ATOM 2233 C CA . LEU A 1 270 ? -10.382 7.067 23.007 1.00 86.81 270 LEU A CA 1
ATOM 2234 C C . LEU A 1 270 ? -10.207 8.529 23.448 1.00 86.81 270 LEU A C 1
ATOM 2236 O O . LEU A 1 270 ? -10.784 8.916 24.464 1.00 86.81 270 LEU A O 1
ATOM 2240 N N . ASN A 1 271 ? -9.461 9.338 22.692 1.00 84.00 271 ASN A N 1
ATOM 2241 C CA . ASN A 1 271 ? -9.294 10.768 22.964 1.00 84.00 271 ASN A CA 1
ATOM 2242 C C . ASN A 1 271 ? -10.562 11.597 22.691 1.00 84.00 271 ASN A C 1
ATOM 2244 O O . ASN A 1 271 ? -10.615 12.768 23.061 1.00 84.00 271 ASN A O 1
ATOM 2248 N N . TYR A 1 272 ? -11.589 11.016 22.064 1.00 81.69 272 TYR A N 1
ATOM 2249 C CA . TYR A 1 272 ? -12.828 11.712 21.722 1.00 81.69 272 TYR A CA 1
ATOM 2250 C C . TYR A 1 272 ? -13.990 11.298 22.626 1.00 81.69 272 TYR A C 1
ATOM 2252 O O . TYR A 1 272 ? -14.072 10.172 23.117 1.00 81.69 272 TYR A O 1
ATOM 2260 N N . SER A 1 273 ? -14.941 12.216 22.805 1.00 66.88 273 SER A N 1
ATOM 2261 C CA . SER A 1 273 ? -16.160 11.980 23.577 1.00 66.88 273 SER A CA 1
ATOM 2262 C C . SER A 1 273 ? -17.087 10.992 22.856 1.00 66.88 273 SER A C 1
ATOM 2264 O O . SER A 1 273 ? -17.786 11.357 21.911 1.00 66.88 273 SER A O 1
ATOM 2266 N N . TYR A 1 274 ? -17.101 9.740 23.316 1.00 69.38 274 TYR A N 1
ATOM 2267 C CA . TYR A 1 274 ? -18.015 8.688 22.860 1.00 69.38 274 TYR A CA 1
ATOM 2268 C C . TYR A 1 274 ? -19.037 8.312 23.929 1.00 69.38 274 TYR A C 1
ATOM 2270 O O . TYR A 1 274 ? -18.807 8.570 25.114 1.00 69.38 274 TYR A O 1
ATOM 2278 N N . PRO A 1 275 ? -20.136 7.632 23.538 1.00 69.00 275 PRO A N 1
ATOM 2279 C CA . PRO A 1 275 ? -20.956 6.898 24.487 1.00 69.00 275 PRO A CA 1
ATOM 2280 C C . PRO A 1 275 ? -20.057 6.051 25.387 1.00 69.00 275 PRO A C 1
ATOM 2282 O O . PRO A 1 275 ? -19.166 5.348 24.899 1.00 69.00 275 PRO A O 1
ATOM 2285 N N . SER A 1 276 ? -20.295 6.127 26.696 1.00 69.38 276 SER A N 1
ATOM 2286 C CA . SER A 1 276 ? -19.454 5.508 27.725 1.00 69.38 276 SER A CA 1
ATOM 2287 C C . SER A 1 276 ? -19.121 4.044 27.411 1.00 69.38 276 SER A C 1
ATOM 2289 O O . SER A 1 276 ? -17.983 3.619 27.576 1.00 69.38 276 SER A O 1
ATOM 2291 N N . GLN A 1 277 ? -20.081 3.308 26.852 1.00 75.75 277 GLN A N 1
ATOM 2292 C CA . GLN A 1 277 ? -19.965 1.905 26.451 1.00 75.75 277 GLN A CA 1
ATOM 2293 C C . GLN A 1 277 ? -18.831 1.628 25.446 1.00 75.75 277 GLN A C 1
ATOM 2295 O O . GLN A 1 277 ? -18.090 0.666 25.628 1.00 75.75 277 GLN A O 1
ATOM 2300 N N . ILE A 1 278 ? -18.650 2.468 24.417 1.00 78.56 278 ILE A N 1
ATOM 2301 C CA . ILE A 1 278 ? -17.588 2.271 23.410 1.00 78.56 278 ILE A CA 1
ATOM 2302 C C . ILE A 1 278 ? -16.218 2.541 24.037 1.00 78.56 278 ILE A C 1
ATOM 2304 O O . ILE A 1 278 ? -15.273 1.781 23.827 1.00 78.56 278 ILE A O 1
ATOM 2308 N N . GLY A 1 279 ? -16.120 3.599 24.847 1.00 81.44 279 GLY A N 1
ATOM 2309 C CA . GLY A 1 279 ? -14.894 3.918 25.573 1.00 81.44 279 GLY A CA 1
ATOM 2310 C C . GLY A 1 279 ? -14.493 2.806 26.546 1.00 81.44 279 GLY A C 1
ATOM 2311 O O . GLY A 1 279 ? -13.329 2.409 26.581 1.00 81.44 279 GLY A O 1
ATOM 2312 N N . PHE A 1 280 ? -15.457 2.254 27.292 1.00 84.25 280 PHE A N 1
ATOM 2313 C CA . PHE A 1 280 ? -15.227 1.104 28.168 1.00 84.25 280 PHE A CA 1
ATOM 2314 C C . PHE A 1 280 ? -14.773 -0.131 27.389 1.00 84.25 280 PHE A C 1
ATOM 2316 O O . PHE A 1 280 ? -13.812 -0.776 27.801 1.00 84.25 280 PHE A O 1
ATOM 2323 N N . LEU A 1 281 ? -15.405 -0.427 26.249 1.00 84.12 281 LEU A N 1
ATOM 2324 C CA . LEU A 1 281 ? -15.044 -1.575 25.419 1.00 84.12 281 LEU A CA 1
ATOM 2325 C C . LEU A 1 281 ? -13.599 -1.480 24.910 1.00 84.12 281 LEU A C 1
ATOM 2327 O O . LEU A 1 281 ? -12.841 -2.438 25.049 1.00 84.12 281 LEU A O 1
ATOM 2331 N N . PHE A 1 282 ? -13.188 -0.327 24.372 1.00 86.00 282 PHE A N 1
ATOM 2332 C CA . PHE A 1 282 ? -11.805 -0.142 23.926 1.00 86.00 282 PHE A CA 1
ATOM 2333 C C . PHE A 1 282 ? -10.808 -0.255 25.078 1.00 86.00 282 PHE A C 1
ATOM 2335 O O . PHE A 1 282 ? -9.809 -0.952 24.927 1.00 86.00 282 PHE A O 1
ATOM 2342 N N . ARG A 1 283 ? -11.077 0.367 26.235 1.00 86.56 283 ARG A N 1
ATOM 2343 C CA . ARG A 1 283 ? -10.201 0.239 27.413 1.00 86.56 283 ARG A CA 1
ATOM 2344 C C . ARG A 1 283 ? -10.046 -1.216 27.841 1.00 86.56 283 ARG A C 1
ATOM 2346 O O . ARG A 1 283 ? -8.921 -1.678 27.983 1.00 86.56 283 ARG A O 1
ATOM 2353 N N . TYR A 1 284 ? -11.153 -1.949 27.945 1.00 86.56 284 TYR A N 1
ATOM 2354 C CA . TYR A 1 284 ? -11.139 -3.354 28.342 1.00 86.56 284 TYR A CA 1
ATOM 2355 C C . TYR A 1 284 ? -10.349 -4.230 27.362 1.00 86.56 284 TYR A C 1
ATOM 2357 O O . TYR A 1 284 ? -9.542 -5.058 27.780 1.00 86.56 284 TYR A O 1
ATOM 2365 N N . ILE A 1 285 ? -10.531 -4.032 26.052 1.00 85.88 285 ILE A N 1
ATOM 2366 C CA . ILE A 1 285 ? -9.774 -4.755 25.018 1.00 85.88 285 ILE A CA 1
ATOM 2367 C C . ILE A 1 285 ? -8.281 -4.428 25.106 1.00 85.88 285 ILE A C 1
ATOM 2369 O O . ILE A 1 285 ? -7.456 -5.340 25.103 1.00 85.88 285 ILE A O 1
ATOM 2373 N N . ILE A 1 286 ? -7.923 -3.148 25.226 1.00 85.94 286 ILE A N 1
ATOM 2374 C CA . ILE A 1 286 ? -6.524 -2.715 25.330 1.00 85.94 286 ILE A CA 1
ATOM 2375 C C . ILE A 1 286 ? -5.868 -3.326 26.575 1.00 85.94 286 ILE A C 1
ATOM 2377 O O . ILE A 1 286 ? -4.796 -3.924 26.467 1.00 85.94 286 ILE A O 1
ATOM 2381 N N . GLU A 1 287 ? -6.519 -3.232 27.735 1.00 86.44 287 GLU A N 1
ATOM 2382 C CA . GLU A 1 287 ? -6.035 -3.803 28.997 1.00 86.44 287 GLU A CA 1
ATOM 2383 C C . GLU A 1 287 ? -5.882 -5.327 28.906 1.00 86.44 287 GLU A C 1
ATOM 2385 O O . GLU A 1 287 ? -4.837 -5.868 29.277 1.00 86.44 287 GLU A O 1
ATOM 2390 N N . SER A 1 288 ? -6.869 -6.022 28.332 1.00 83.06 288 SER A N 1
ATOM 2391 C CA . SER A 1 288 ? -6.831 -7.478 28.147 1.00 83.06 288 SER A CA 1
ATOM 2392 C C . SER A 1 288 ? -5.628 -7.895 27.303 1.00 83.06 288 SER A C 1
ATOM 2394 O O . SER A 1 288 ? -4.875 -8.791 27.687 1.00 83.06 288 SER A O 1
ATOM 2396 N N . ILE A 1 289 ? -5.375 -7.209 26.184 1.00 81.12 289 ILE A N 1
ATOM 2397 C CA . ILE A 1 289 ? -4.228 -7.508 25.316 1.00 81.12 289 ILE A CA 1
ATOM 2398 C C . ILE A 1 289 ? -2.900 -7.241 26.028 1.00 81.12 289 ILE A C 1
ATOM 2400 O O . ILE A 1 289 ? -1.960 -8.031 25.908 1.00 81.12 289 ILE A O 1
ATOM 2404 N N . GLN A 1 290 ? -2.800 -6.148 26.785 1.00 81.00 290 GLN A N 1
ATOM 2405 C CA . GLN A 1 290 ? -1.594 -5.838 27.554 1.00 81.00 290 GLN A CA 1
ATOM 2406 C C . GLN A 1 290 ? -1.301 -6.911 28.608 1.00 81.00 290 GLN A C 1
ATOM 2408 O O . GLN A 1 290 ? -0.152 -7.344 28.740 1.00 81.00 290 GLN A O 1
ATOM 2413 N N . ILE A 1 291 ? -2.332 -7.382 29.315 1.00 80.06 291 ILE A N 1
ATOM 2414 C CA . ILE A 1 291 ? -2.221 -8.476 30.286 1.00 80.06 291 ILE A CA 1
ATOM 2415 C C . ILE A 1 291 ? -1.753 -9.759 29.591 1.00 80.06 291 ILE A C 1
ATOM 2417 O O . ILE A 1 291 ? -0.787 -10.379 30.046 1.00 80.06 291 ILE A O 1
ATOM 2421 N N . MET A 1 292 ? -2.371 -10.127 28.463 1.00 74.25 292 MET A N 1
ATOM 2422 C CA . MET A 1 292 ? -2.001 -11.325 27.700 1.00 74.25 292 MET A CA 1
ATOM 2423 C C . MET A 1 292 ? -0.541 -11.282 27.242 1.00 74.25 292 MET A C 1
ATOM 2425 O O . MET A 1 292 ? 0.210 -12.230 27.469 1.00 74.25 292 MET A O 1
ATOM 2429 N N . ARG A 1 293 ? -0.084 -10.151 26.697 1.00 73.94 293 ARG A N 1
ATOM 2430 C CA . ARG A 1 293 ? 1.317 -9.968 26.281 1.00 73.94 293 ARG A CA 1
ATOM 2431 C C . ARG A 1 293 ? 2.294 -10.028 27.446 1.00 73.94 293 ARG A C 1
ATOM 2433 O O . ARG A 1 293 ? 3.388 -10.575 27.309 1.00 73.94 293 ARG A O 1
ATOM 2440 N N . LYS A 1 294 ? 1.924 -9.473 28.604 1.00 78.06 294 LYS A N 1
ATOM 2441 C CA . LYS A 1 294 ? 2.747 -9.553 29.817 1.00 78.06 294 LYS A CA 1
ATOM 2442 C C . LYS A 1 294 ? 2.894 -11.006 30.270 1.00 78.06 294 LYS A C 1
ATOM 2444 O O . LYS A 1 294 ? 4.011 -11.437 30.546 1.00 78.06 294 LYS A O 1
ATOM 2449 N N . LYS A 1 295 ? 1.797 -11.770 30.275 1.00 75.38 295 LYS A N 1
ATOM 2450 C CA . LYS A 1 295 ? 1.800 -13.207 30.587 1.00 75.38 295 LYS A CA 1
ATOM 2451 C C . LYS A 1 295 ? 2.675 -13.989 29.601 1.00 75.38 295 LYS A C 1
ATOM 2453 O O . LYS A 1 295 ? 3.532 -14.754 30.021 1.00 75.38 295 LYS A O 1
ATOM 2458 N N . GLN A 1 296 ? 2.536 -13.728 28.306 1.00 71.12 296 GLN A N 1
ATOM 2459 C CA . GLN A 1 296 ? 3.315 -14.364 27.240 1.00 71.12 296 GLN A CA 1
ATOM 2460 C C . GLN A 1 296 ? 4.826 -14.109 27.377 1.00 71.12 296 GLN A C 1
ATOM 2462 O O . GLN A 1 296 ? 5.613 -15.048 27.280 1.00 71.12 296 GLN A O 1
ATOM 2467 N N . LYS A 1 297 ? 5.241 -12.869 27.678 1.00 72.81 297 LYS A N 1
ATOM 2468 C CA . LYS A 1 297 ? 6.653 -12.535 27.947 1.00 72.81 297 LYS A CA 1
ATOM 2469 C C . LYS A 1 297 ? 7.218 -13.316 29.134 1.00 72.81 297 LYS A C 1
ATOM 2471 O O . LYS A 1 297 ? 8.344 -13.794 29.056 1.00 72.81 297 LYS A O 1
ATOM 2476 N N . ILE A 1 298 ? 6.439 -13.469 30.207 1.00 74.31 298 ILE A N 1
ATOM 2477 C CA . ILE A 1 298 ? 6.847 -14.242 31.391 1.00 74.31 298 ILE A CA 1
ATOM 2478 C C . ILE A 1 298 ? 7.050 -15.718 31.022 1.00 74.31 298 ILE A C 1
ATOM 2480 O O . ILE A 1 298 ? 8.064 -16.302 31.396 1.00 74.31 298 ILE A O 1
ATOM 2484 N N . ILE A 1 299 ? 6.140 -16.310 30.243 1.00 68.81 299 ILE A N 1
ATOM 2485 C CA . ILE A 1 299 ? 6.257 -17.719 29.833 1.00 68.81 299 ILE A CA 1
ATOM 2486 C C . ILE A 1 299 ? 7.465 -17.920 28.897 1.00 68.81 299 ILE A C 1
ATOM 2488 O O . ILE A 1 299 ? 8.233 -18.862 29.082 1.00 68.81 299 ILE A O 1
ATOM 2492 N N . GLN A 1 300 ? 7.700 -17.005 27.948 1.00 67.75 300 GLN A N 1
ATOM 2493 C CA . GLN A 1 300 ? 8.874 -17.049 27.062 1.00 67.75 300 GLN A CA 1
ATOM 2494 C C . GLN A 1 300 ? 10.198 -16.959 27.842 1.00 67.75 300 GLN A C 1
ATOM 2496 O O . GLN A 1 300 ? 11.143 -17.687 27.541 1.00 67.75 300 GLN A O 1
ATOM 2501 N N . GLN A 1 301 ? 10.261 -16.112 28.877 1.00 69.25 301 GLN A N 1
ATOM 2502 C CA . GLN A 1 301 ? 11.433 -15.991 29.754 1.00 69.25 301 GLN A CA 1
ATOM 2503 C C . GLN A 1 301 ? 11.688 -17.257 30.582 1.00 69.25 301 GLN A C 1
ATOM 2505 O O . GLN A 1 301 ? 12.840 -17.589 30.842 1.00 69.25 301 GLN A O 1
ATOM 2510 N N . GLN A 1 302 ? 10.636 -17.976 30.976 1.00 66.00 302 GLN A N 1
ATOM 2511 C CA . GLN A 1 302 ? 10.750 -19.201 31.773 1.00 66.00 302 GLN A CA 1
ATOM 2512 C C . GLN A 1 302 ? 11.132 -20.439 30.948 1.00 66.00 302 GLN A C 1
ATOM 2514 O O . GLN A 1 302 ? 11.678 -21.387 31.506 1.00 66.00 302 GLN A O 1
ATOM 2519 N N . GLN A 1 303 ? 10.852 -20.460 29.640 1.00 61.31 303 GLN A N 1
ATOM 2520 C CA . GLN A 1 303 ? 10.971 -21.676 28.823 1.00 61.31 303 GLN A CA 1
ATOM 2521 C C . GLN A 1 303 ? 12.186 -21.731 27.878 1.00 61.31 303 GLN A C 1
ATOM 2523 O O . GLN A 1 303 ? 12.360 -22.757 27.223 1.00 61.31 303 GLN A O 1
ATOM 2528 N N . HIS A 1 304 ? 13.027 -20.686 27.786 1.00 52.66 304 HIS A N 1
ATOM 2529 C CA . HIS A 1 304 ? 14.175 -20.617 26.850 1.00 52.66 304 HIS A CA 1
ATOM 2530 C C . HIS A 1 304 ? 13.849 -21.150 25.430 1.00 52.66 304 HIS A C 1
ATOM 2532 O O . HIS A 1 304 ? 14.682 -21.766 24.765 1.00 52.66 304 HIS A O 1
ATOM 2538 N N . LYS A 1 305 ? 12.614 -20.935 24.961 1.00 52.41 305 LYS A N 1
ATOM 2539 C CA . LYS A 1 305 ? 12.119 -21.380 23.655 1.00 52.41 305 LYS A CA 1
ATOM 2540 C C . LYS A 1 305 ? 11.300 -20.290 22.971 1.00 52.41 305 LYS A C 1
ATOM 2542 O O . LYS A 1 305 ? 10.849 -19.338 23.602 1.00 52.41 305 LYS A O 1
ATOM 2547 N N . THR A 1 306 ? 11.205 -20.478 21.657 1.00 57.91 306 THR A N 1
ATOM 2548 C CA . THR A 1 306 ? 10.552 -19.689 20.607 1.00 57.91 306 THR A CA 1
ATOM 2549 C C . THR A 1 306 ? 9.273 -18.968 21.025 1.00 57.91 306 THR A C 1
ATOM 2551 O O . THR A 1 306 ? 8.538 -19.414 21.899 1.00 57.91 306 THR A O 1
ATOM 2554 N N . ILE A 1 307 ? 9.020 -17.843 20.346 1.00 54.44 307 ILE A N 1
ATOM 2555 C CA . ILE A 1 307 ? 7.874 -16.942 20.519 1.00 54.44 307 ILE A CA 1
ATOM 2556 C C . ILE A 1 307 ? 6.572 -17.747 20.661 1.00 54.44 307 ILE A C 1
ATOM 2558 O O . ILE A 1 307 ? 5.990 -18.185 19.674 1.00 54.44 307 ILE A O 1
ATOM 2562 N N . LEU A 1 308 ? 6.124 -17.948 21.903 1.00 54.66 308 LEU A N 1
ATOM 2563 C CA . LEU A 1 308 ? 4.837 -18.579 22.204 1.00 54.66 308 LEU A CA 1
ATOM 2564 C C . LEU A 1 308 ? 3.697 -17.718 21.676 1.00 54.66 308 LEU A C 1
ATOM 2566 O O . LEU A 1 308 ? 3.840 -16.502 21.751 1.00 54.66 308 LEU A O 1
ATOM 2570 N N . PRO A 1 309 ? 2.586 -18.285 21.189 1.00 53.38 309 PRO A N 1
ATOM 2571 C CA . PRO A 1 309 ? 1.460 -17.502 20.710 1.00 53.38 309 PRO A CA 1
ATOM 2572 C C . PRO A 1 309 ? 0.643 -16.818 21.831 1.00 53.38 309 PRO A C 1
ATOM 2574 O O . PRO A 1 309 ? 0.688 -17.232 22.987 1.00 53.38 309 PRO A O 1
ATOM 2577 N N . LEU A 1 310 ? -0.088 -15.744 21.497 1.00 54.09 310 LEU A N 1
ATOM 2578 C CA . LEU A 1 310 ? -1.099 -15.112 22.356 1.00 54.09 310 LEU A CA 1
ATOM 2579 C C . LEU A 1 310 ? -2.326 -16.030 22.421 1.00 54.09 310 LEU A C 1
ATOM 2581 O O . LEU A 1 310 ? -3.043 -16.171 21.432 1.00 54.09 310 LEU A O 1
ATOM 2585 N N . GLU A 1 311 ? -2.576 -16.652 23.569 1.00 52.34 311 GLU A N 1
ATOM 2586 C CA . GLU A 1 311 ? -3.855 -17.321 23.828 1.00 52.34 311 GLU A CA 1
ATOM 2587 C C . GLU A 1 311 ? -4.913 -16.249 24.118 1.00 52.34 311 GLU A C 1
ATOM 2589 O O . GLU A 1 311 ? -4.863 -15.611 25.172 1.00 52.34 311 GLU A O 1
ATOM 2594 N N . PHE A 1 312 ? -5.794 -16.019 23.139 1.00 46.28 312 PHE A N 1
ATOM 2595 C CA . PHE A 1 312 ? -6.941 -15.109 23.217 1.00 46.28 312 PHE A CA 1
ATOM 2596 C C . PHE A 1 312 ? -8.174 -15.797 23.797 1.00 46.28 312 PHE A C 1
ATOM 2598 O O . PHE A 1 312 ? -8.449 -16.948 23.379 1.00 46.28 312 PHE A O 1
#

pLDDT: mean 81.13, std 12.37, range [41.12, 96.31]

Nearest PDB structures (foldseek):
  7d5t-assembly1_B6  TM=2.506E-01  e=1.473E+00  Saccharomyces cerevisiae S288C
  2c0l-assembly1_A  TM=1.523E-01  e=4.003E+00  Homo sapiens

Radius of gyration: 32.64 Å; Cα contacts (8 Å, |Δi|>4): 183; chains: 1; bounding box: 104×79×60 Å